Protein AF-A0A6C0KHD7-F1 (afdb_monomer)

Nearest PDB structures (foldseek):
  5z7b-assembly1_A  TM=2.050E-01  e=7.729E-01  Corynebacterium glutamicum
  4cdg-assembly1_A  TM=2.563E-01  e=1.642E+00  Homo sapiens
  5x11-assembly3_D  TM=2.208E-01  e=1.160E+00  Bacillus spizizenii str. W23
  5x11-assembly2_E  TM=2.138E-01  e=3.292E+00  Bacillus spizizenii str. W23
  5x11-assembly4_H  TM=2.001E-01  e=5.545E+00  Bacillus spizizenii str. W23

Radius of gyration: 37.08 Å; Cα contacts (8 Å, |Δi|>4): 241; chains: 1; bounding box: 91×73×93 Å

Foldseek 3Di:
DDDDPPVVVVCCLEPNQVVNVVVVPPDPVSVVVLVPDQLVVVLVVLCVVQVQLVVQVVVDPDDDDSVCSSLSSNQSRYAAFPPPRDRDDWHQPVLVSGTHDPVVVVVFKDWCVVPCVQDPCVLCVPARWDWDWDADPVPGIDIITIGGPVVVVVVCVVRPRDDDDPPPVDPDDPDPDPPDDDPVLVVVLVVLLVLLVVLCVVVVHDVVLLVVFPPPSVVLSPDSDPPDRNVVSVVCNVVSVVRSVVVVVVVVVVVVVVVVVVVVVVVVVVVVVVVVVVVVVVVVVVVVVVVVPVPDDPDDPDQCAPPVPSPHGCADPVRPDGCCCPVVVDD

Organism: NCBI:txid1070528

pLDDT: mean 79.77, std 16.45, range [35.94, 98.31]

Sequence (331 aa):
MVYLSEDVIKYIIDFCDIPTLYSFCVNKNLTEYINGKDWKNIWLYVSNHKKTALTEFDKKTTPTNDSDYKDVVRLAGFNGCMFCKNKNIRKVWWQFKVRSCAECLYDRTIGEWEFENKLPKQVYENLPYTTKQMYNRHFGTYIIKFYWKTKINELLRLHPPTPPPPPPAQSAEPKRIKKIPTPQEIEIQKNRKDEINQICLLHNIVLNDAGTYSETYNKNIKIHSKLQKKNFIECKIPQIQKEITEKKEEIRIREIQLEEQRLENIRKKEKLMELQQIQLEYSLMCKEDKHKSSFNRISNVKNMKCDICNTNRLFCVKGLFDHRRDAHKIL

Structure (mmCIF, N/CA/C/O backbone):
data_AF-A0A6C0KHD7-F1
#
_entry.id   AF-A0A6C0KHD7-F1
#
loop_
_atom_site.group_PDB
_atom_site.id
_atom_site.type_symbol
_atom_site.label_atom_id
_atom_site.label_alt_id
_atom_site.label_comp_id
_atom_site.label_asym_id
_atom_site.label_entity_id
_atom_site.label_seq_id
_atom_site.pdbx_PDB_ins_code
_atom_site.Cartn_x
_atom_site.Cartn_y
_atom_site.Cartn_z
_atom_site.occupancy
_atom_site.B_iso_or_equiv
_atom_site.auth_seq_id
_atom_site.auth_comp_id
_atom_site.auth_asym_id
_atom_site.auth_atom_id
_atom_site.pdbx_PDB_model_num
ATOM 1 N N . MET A 1 1 ? -25.427 29.697 17.549 1.00 39.59 1 MET A N 1
ATOM 2 C CA . MET A 1 1 ? -24.273 29.354 16.688 1.00 39.59 1 MET A CA 1
ATOM 3 C C . MET A 1 1 ? -23.075 29.107 17.586 1.00 39.59 1 MET A C 1
ATOM 5 O O . MET A 1 1 ? -22.750 29.984 18.372 1.00 39.59 1 MET A O 1
ATOM 9 N N . VAL A 1 2 ? -22.466 27.923 17.534 1.00 35.94 2 VAL A N 1
ATOM 10 C CA . VAL A 1 2 ? -21.274 27.616 18.339 1.00 35.94 2 VAL A CA 1
ATOM 11 C C . VAL A 1 2 ? -20.053 28.135 17.581 1.00 35.94 2 VAL A C 1
ATOM 13 O O . VAL A 1 2 ? -19.689 27.598 16.534 1.00 35.94 2 VAL A O 1
ATOM 16 N N . TYR A 1 3 ? -19.452 29.216 18.069 1.00 44.06 3 TYR A N 1
ATOM 17 C CA . TYR A 1 3 ? -18.164 29.687 17.572 1.00 44.06 3 TYR A CA 1
ATOM 18 C C . TYR A 1 3 ? -17.080 28.813 18.203 1.00 44.06 3 TYR A C 1
ATOM 20 O O . TYR A 1 3 ? -16.896 28.821 19.416 1.00 44.06 3 TYR A O 1
ATOM 28 N N . LEU A 1 4 ? -16.386 28.021 17.385 1.00 49.88 4 LEU A N 1
ATOM 29 C CA . LEU A 1 4 ? -15.107 27.453 17.796 1.00 49.88 4 LEU A CA 1
ATOM 30 C C . LEU A 1 4 ? -14.136 28.623 17.964 1.00 49.88 4 LEU A C 1
ATOM 32 O O . LEU A 1 4 ? -14.060 29.466 17.067 1.00 49.88 4 LEU A O 1
ATOM 36 N N . SER A 1 5 ? -13.440 28.691 19.100 1.00 61.19 5 SER A N 1
ATOM 37 C CA . SER A 1 5 ? -12.411 29.709 19.314 1.00 61.19 5 SER A CA 1
ATOM 38 C C . SER A 1 5 ? -11.329 29.593 18.235 1.00 61.19 5 SER A C 1
ATOM 40 O O . SER A 1 5 ? -11.095 28.511 17.685 1.00 61.19 5 SER A O 1
ATOM 42 N N . GLU A 1 6 ? -10.666 30.707 17.916 1.00 55.69 6 GLU A N 1
ATOM 43 C CA . GLU A 1 6 ? -9.561 30.742 16.944 1.00 55.69 6 GLU A CA 1
ATOM 44 C C . GLU A 1 6 ? -8.484 29.690 17.256 1.00 55.69 6 GLU A C 1
ATOM 46 O O . GLU A 1 6 ? -7.918 29.080 16.346 1.00 55.69 6 GLU A O 1
ATOM 51 N N . ASP A 1 7 ? -8.294 29.380 18.540 1.00 52.78 7 ASP A N 1
ATOM 52 C CA . ASP A 1 7 ? -7.388 28.340 19.024 1.00 52.78 7 ASP A CA 1
ATOM 53 C C . ASP A 1 7 ? -7.755 26.940 18.525 1.00 52.78 7 ASP A C 1
ATOM 55 O O . ASP A 1 7 ? -6.871 26.161 18.174 1.00 52.78 7 ASP A O 1
ATOM 59 N N . VAL A 1 8 ? -9.047 26.615 18.425 1.00 57.22 8 VAL A N 1
ATOM 60 C CA . VAL A 1 8 ? -9.498 25.310 17.923 1.00 57.22 8 VAL A CA 1
ATOM 61 C C . VAL A 1 8 ? -9.281 25.206 16.417 1.00 57.22 8 VAL A C 1
ATOM 63 O O . VAL A 1 8 ? -8.877 24.152 15.934 1.00 57.22 8 VAL A O 1
ATOM 66 N N . ILE A 1 9 ? -9.487 26.290 15.665 1.00 56.66 9 ILE A N 1
ATOM 67 C CA . ILE A 1 9 ? -9.215 26.324 14.219 1.00 56.66 9 ILE A CA 1
ATOM 68 C C . ILE A 1 9 ? -7.713 26.165 13.964 1.00 56.66 9 ILE A C 1
ATOM 70 O O . ILE A 1 9 ? -7.316 25.371 13.111 1.00 56.66 9 ILE A O 1
ATOM 74 N N . LYS A 1 10 ? -6.878 26.847 14.751 1.00 55.38 10 LYS A N 1
ATOM 75 C CA . LYS A 1 10 ? -5.420 26.698 14.720 1.00 55.38 10 LYS A CA 1
ATOM 76 C C . LYS A 1 10 ? -4.992 25.265 15.051 1.00 55.38 10 LYS A C 1
ATOM 78 O O . LYS A 1 10 ? -4.214 24.672 14.308 1.00 55.38 10 LYS A O 1
ATOM 83 N N . TYR A 1 11 ? -5.569 24.663 16.092 1.00 56.78 11 TYR A N 1
ATOM 84 C CA . TYR A 1 11 ? -5.283 23.279 16.486 1.00 56.78 11 TYR A CA 1
ATOM 85 C C . TYR A 1 11 ? -5.724 22.265 15.421 1.00 56.78 11 TYR A C 1
ATOM 87 O O . TYR A 1 11 ? -4.994 21.327 15.103 1.00 56.78 11 TYR A O 1
ATOM 95 N N . ILE A 1 12 ? -6.889 22.486 14.809 1.00 56.66 12 ILE A N 1
ATOM 96 C CA . ILE A 1 12 ? -7.393 21.706 13.678 1.00 56.66 12 ILE A CA 1
ATOM 97 C C . ILE A 1 12 ? -6.415 21.786 12.505 1.00 56.66 12 ILE A C 1
ATOM 99 O O . ILE A 1 12 ? -5.990 20.746 12.016 1.00 56.66 12 ILE A O 1
ATOM 103 N N . ILE A 1 13 ? -6.014 22.991 12.092 1.00 54.88 13 ILE A N 1
ATOM 104 C CA . ILE A 1 13 ? -5.127 23.228 10.943 1.00 54.88 13 ILE A CA 1
ATOM 105 C C . ILE A 1 13 ? -3.720 22.649 11.160 1.00 54.88 13 ILE A C 1
ATOM 107 O O . ILE A 1 13 ? -3.079 22.187 10.209 1.00 54.88 13 ILE A O 1
ATOM 111 N N . ASP A 1 14 ? -3.224 22.665 12.395 1.00 46.97 14 ASP A N 1
ATOM 112 C CA . ASP A 1 14 ? -1.855 22.251 12.691 1.00 46.97 14 ASP A CA 1
ATOM 113 C C . ASP A 1 14 ? -1.718 20.774 13.091 1.00 46.97 14 ASP A C 1
ATOM 115 O O . ASP A 1 14 ? -0.659 20.190 12.834 1.00 46.97 14 ASP A O 1
ATOM 119 N N . PHE A 1 15 ? -2.766 20.141 13.636 1.00 47.28 15 PHE A N 1
ATOM 120 C CA . PHE A 1 15 ? -2.667 18.794 14.220 1.00 47.28 15 PHE A CA 1
ATOM 121 C C . PHE A 1 15 ? -3.654 17.754 13.680 1.00 47.28 15 PHE A C 1
ATOM 123 O O . PHE A 1 15 ? -3.328 16.567 13.711 1.00 47.28 15 PHE A O 1
ATOM 130 N N . CYS A 1 16 ? -4.818 18.146 13.155 1.00 51.75 16 CYS A N 1
ATOM 131 C CA . CYS A 1 16 ? -5.804 17.197 12.632 1.00 51.75 16 CYS A CA 1
ATOM 132 C C . CYS A 1 16 ? -5.890 17.295 11.112 1.00 51.75 16 CYS A C 1
ATOM 134 O O . CYS A 1 16 ? -6.371 18.284 10.568 1.00 51.75 16 CYS A O 1
ATOM 136 N N . ASP A 1 17 ? -5.477 16.252 10.391 1.00 53.16 17 ASP A N 1
ATOM 137 C CA . ASP A 1 17 ? -5.779 16.226 8.964 1.00 53.16 17 ASP A CA 1
ATOM 138 C C . ASP A 1 17 ? -7.303 16.152 8.741 1.00 53.16 17 ASP A C 1
ATOM 140 O O . ASP A 1 17 ? -8.060 15.607 9.546 1.00 53.16 17 ASP A O 1
ATOM 144 N N . ILE A 1 18 ? -7.777 16.760 7.652 1.00 51.97 18 ILE A N 1
ATOM 145 C CA . ILE A 1 18 ? -9.208 16.796 7.334 1.00 51.97 18 ILE A CA 1
ATOM 146 C C . ILE A 1 18 ? -9.828 15.385 7.316 1.00 51.97 18 ILE A C 1
ATOM 148 O O . ILE A 1 18 ? -10.897 15.231 7.890 1.00 51.97 18 ILE A O 1
ATOM 152 N N . PRO A 1 19 ? -9.194 14.328 6.767 1.00 52.25 19 PRO A N 1
ATOM 153 C CA . PRO A 1 19 ? -9.712 12.966 6.901 1.00 52.25 19 PRO A CA 1
ATOM 154 C C . PRO A 1 19 ? -9.954 12.521 8.351 1.00 52.25 19 PRO A C 1
ATOM 156 O O . PRO A 1 19 ? -10.976 11.899 8.606 1.00 52.25 19 PRO A O 1
ATOM 159 N N . THR A 1 20 ? -9.079 12.880 9.293 1.00 54.44 20 THR A N 1
ATOM 160 C CA . THR A 1 20 ? -9.239 12.601 10.730 1.00 54.44 20 THR A CA 1
ATOM 161 C C . THR A 1 20 ? -10.420 13.379 11.313 1.00 54.44 20 THR A C 1
ATOM 163 O O . THR A 1 20 ? -11.269 12.809 11.995 1.00 54.44 20 THR A O 1
ATOM 166 N N . LEU A 1 21 ? -10.560 14.661 10.963 1.00 54.78 21 LEU A N 1
ATOM 167 C CA . LEU A 1 21 ? -11.753 15.449 11.299 1.00 54.78 21 LEU A CA 1
ATOM 168 C C . LEU A 1 21 ? -13.039 14.831 10.743 1.00 54.78 21 LEU A C 1
ATOM 170 O O . LEU A 1 21 ? -14.035 14.768 11.456 1.00 54.78 21 LEU A O 1
ATOM 174 N N . TYR A 1 22 ? -13.014 14.327 9.508 1.00 49.84 22 TYR A N 1
ATOM 175 C CA . TYR A 1 22 ? -14.148 13.648 8.879 1.00 49.84 22 TYR A CA 1
ATOM 176 C C . TYR A 1 22 ? -14.400 12.247 9.456 1.00 49.84 22 TYR A C 1
ATOM 178 O O . TYR A 1 22 ? -15.554 11.844 9.540 1.00 49.84 22 TYR A O 1
ATOM 186 N N . SER A 1 23 ? -13.385 11.516 9.927 1.00 51.66 23 SER A N 1
ATOM 187 C CA . SER A 1 23 ? -13.610 10.262 10.663 1.00 51.66 23 SER A CA 1
ATOM 188 C C . SER A 1 23 ? -14.244 10.498 12.033 1.00 51.66 23 SER A C 1
ATOM 190 O O . SER A 1 23 ? -14.977 9.644 12.520 1.00 51.66 23 SER A O 1
ATOM 192 N N . PHE A 1 24 ? -14.032 11.679 12.625 1.00 43.84 24 PHE A N 1
ATOM 193 C CA . PHE A 1 24 ? -14.774 12.139 13.801 1.00 43.84 24 PHE A CA 1
ATOM 194 C C . PHE A 1 24 ? -16.155 12.737 13.445 1.00 43.84 24 PHE A C 1
ATOM 196 O O . PHE A 1 24 ? -16.977 12.957 14.336 1.00 43.84 24 PHE A O 1
ATOM 203 N N . CYS A 1 25 ? -16.463 12.958 12.157 1.00 44.28 25 CYS A N 1
ATOM 204 C CA . CYS A 1 25 ? -17.750 13.476 11.669 1.00 44.28 25 CYS A CA 1
ATOM 205 C C . CYS A 1 25 ? -18.844 12.394 11.613 1.00 44.28 25 CYS A C 1
ATOM 207 O O . CYS A 1 25 ? -19.496 12.197 10.592 1.00 44.28 25 CYS A O 1
ATOM 209 N N . VAL A 1 26 ? -19.122 11.753 12.748 1.00 46.34 26 VAL A N 1
ATOM 210 C CA . VAL A 1 26 ? -20.420 11.084 12.977 1.00 46.34 26 VAL A CA 1
ATOM 211 C C . VAL A 1 26 ? -21.514 12.131 13.284 1.00 46.34 26 VAL A C 1
ATOM 213 O O . VAL A 1 26 ? -22.707 11.842 13.265 1.00 46.34 26 VAL A O 1
ATOM 216 N N . ASN A 1 27 ? -21.126 13.390 13.524 1.00 50.50 27 ASN A N 1
ATOM 217 C CA . ASN A 1 27 ? -22.023 14.484 13.884 1.00 50.50 27 ASN A CA 1
ATOM 218 C C . ASN A 1 27 ? -22.393 15.362 12.667 1.00 50.50 27 ASN A C 1
ATOM 220 O O . ASN A 1 27 ? -21.543 16.073 12.121 1.00 50.50 27 ASN A O 1
ATOM 224 N N . LYS A 1 28 ? -23.678 15.357 12.277 1.00 61.94 28 LYS A N 1
ATOM 225 C CA . LYS A 1 28 ? -24.244 16.208 11.208 1.00 61.94 28 LYS A CA 1
ATOM 226 C C . LYS A 1 28 ? -23.914 17.695 11.391 1.00 61.94 28 LYS A C 1
ATOM 228 O O . LYS A 1 28 ? -23.547 18.353 10.420 1.00 61.94 28 LYS A O 1
ATOM 233 N N . ASN A 1 29 ? -23.926 18.188 12.630 1.00 55.62 29 ASN A N 1
ATOM 234 C CA . ASN A 1 29 ? -23.687 19.601 12.939 1.00 55.62 29 ASN A CA 1
ATOM 235 C C . ASN A 1 29 ? -22.255 20.035 12.596 1.00 55.62 29 ASN A C 1
ATOM 237 O O . ASN A 1 29 ? -22.040 21.156 12.147 1.00 55.62 29 ASN A O 1
ATOM 241 N N . LEU A 1 30 ? -21.266 19.149 12.770 1.00 51.09 30 LEU A N 1
ATOM 242 C CA . LEU A 1 30 ? -19.874 19.442 12.417 1.00 51.09 30 LEU A CA 1
ATOM 243 C C . LEU A 1 30 ? -19.683 19.482 10.893 1.00 51.09 30 LEU A C 1
ATOM 245 O O . LEU A 1 30 ? -18.928 20.305 10.384 1.00 51.09 30 LEU A O 1
ATOM 249 N N . THR A 1 31 ? -20.408 18.638 10.158 1.00 56.38 31 THR A N 1
ATOM 250 C CA . THR A 1 31 ? -20.366 18.610 8.688 1.00 56.38 31 THR A CA 1
ATOM 251 C C . THR A 1 31 ? -21.012 19.856 8.084 1.00 56.38 31 THR A C 1
ATOM 253 O O . THR A 1 31 ? -20.421 20.488 7.209 1.00 56.38 31 THR A O 1
ATOM 256 N N . GLU A 1 32 ? -22.191 20.246 8.575 1.00 65.19 32 GLU A N 1
ATOM 257 C CA . GLU A 1 32 ? -22.858 21.497 8.188 1.00 65.19 32 GLU A CA 1
ATOM 258 C C . GLU A 1 32 ? -22.000 22.714 8.538 1.00 65.19 32 GLU A C 1
ATOM 260 O O . GLU A 1 32 ? -21.819 23.601 7.706 1.00 65.19 32 GLU A O 1
ATOM 265 N N . TYR A 1 33 ? -21.375 22.709 9.718 1.00 63.28 33 TYR A N 1
ATOM 266 C CA . TYR A 1 33 ? -20.443 23.752 10.127 1.00 63.28 33 TYR A CA 1
ATOM 267 C C . TYR A 1 33 ? -19.245 23.872 9.179 1.00 63.28 33 TYR A C 1
ATOM 269 O O . TYR A 1 33 ? -18.946 24.969 8.722 1.00 63.28 33 TYR A O 1
ATOM 277 N N . ILE A 1 34 ? -18.574 22.760 8.854 1.00 63.25 34 ILE A N 1
ATOM 278 C CA . ILE A 1 34 ? -17.424 22.726 7.935 1.00 63.25 34 ILE A CA 1
ATOM 279 C C . ILE A 1 34 ? -17.836 23.175 6.524 1.00 63.25 34 ILE A C 1
ATOM 281 O O . ILE A 1 34 ? -17.091 23.895 5.861 1.00 63.25 34 ILE A O 1
ATOM 285 N N . ASN A 1 35 ? -19.013 22.770 6.046 1.00 68.31 35 ASN A N 1
ATOM 286 C CA . ASN A 1 35 ? -19.495 23.143 4.716 1.00 68.31 35 ASN A CA 1
ATOM 287 C C . ASN A 1 35 ? -19.981 24.599 4.633 1.00 68.31 35 ASN A C 1
ATOM 289 O O . ASN A 1 35 ? -19.873 25.190 3.566 1.00 68.31 35 ASN A O 1
ATOM 293 N N . GLY A 1 36 ? -20.442 25.188 5.739 1.00 71.44 36 GLY A N 1
ATOM 294 C CA . GLY A 1 36 ? -20.837 26.598 5.825 1.00 71.44 36 GLY A CA 1
ATOM 295 C C . GLY A 1 36 ? -19.679 27.580 6.035 1.00 71.44 36 GLY A C 1
ATOM 296 O O . GLY A 1 36 ? -19.921 28.768 6.239 1.00 71.44 36 GLY A O 1
ATOM 297 N N . LYS A 1 37 ? -18.422 27.113 6.038 1.00 73.31 37 LYS A N 1
ATOM 298 C CA . LYS A 1 37 ? -17.255 27.988 6.195 1.00 73.31 37 LYS A CA 1
ATOM 299 C C . LYS A 1 37 ? -16.867 28.695 4.906 1.00 73.31 37 LYS A C 1
ATOM 301 O O . LYS A 1 37 ? -16.842 28.107 3.829 1.00 73.31 37 LYS A O 1
ATOM 306 N N . ASP A 1 38 ? -16.425 29.935 5.078 1.00 80.88 38 ASP A N 1
ATOM 307 C CA . ASP A 1 38 ? -15.727 30.696 4.053 1.00 80.88 38 ASP A CA 1
ATOM 308 C C . ASP A 1 38 ? -14.275 30.202 3.921 1.00 80.88 38 ASP A C 1
ATOM 310 O O . ASP A 1 38 ? -13.343 30.672 4.583 1.00 80.88 38 ASP A O 1
ATOM 314 N N . TRP A 1 39 ? -14.091 29.191 3.072 1.00 79.38 39 TRP A N 1
ATOM 315 C CA . TRP A 1 39 ? -12.790 28.575 2.804 1.00 79.38 39 TRP A CA 1
ATOM 316 C C . TRP A 1 39 ? -11.774 29.538 2.192 1.00 79.38 39 TRP A C 1
ATOM 318 O O . TRP A 1 39 ? -10.573 29.326 2.358 1.00 79.38 39 TRP A O 1
ATOM 328 N N . LYS A 1 40 ? -12.235 30.595 1.518 1.00 81.50 40 LYS A N 1
ATOM 329 C CA . LYS A 1 40 ? -11.372 31.623 0.936 1.00 81.50 40 LYS A CA 1
ATOM 330 C C . LYS A 1 40 ? -10.732 32.463 2.035 1.00 81.50 40 LYS A C 1
ATOM 332 O O . LYS A 1 40 ? -9.516 32.642 2.030 1.00 81.50 40 LYS A O 1
ATOM 337 N N . ASN A 1 41 ? -11.514 32.883 3.027 1.00 77.69 41 ASN A N 1
ATOM 338 C CA . ASN A 1 41 ? -10.989 33.581 4.201 1.00 77.69 41 ASN A CA 1
ATOM 339 C C . ASN A 1 41 ? -10.053 32.697 5.040 1.00 77.69 41 ASN A C 1
ATOM 341 O O . ASN A 1 41 ? -8.988 33.149 5.464 1.00 77.69 41 ASN A O 1
ATOM 345 N N . ILE A 1 42 ? -10.383 31.412 5.211 1.00 73.69 42 ILE A N 1
ATOM 346 C CA . ILE A 1 42 ? -9.483 30.454 5.879 1.00 73.69 42 ILE A CA 1
ATOM 347 C C . ILE A 1 42 ? -8.168 30.311 5.104 1.00 73.69 42 ILE A C 1
ATOM 349 O O . ILE A 1 42 ? -7.098 30.278 5.709 1.00 73.69 42 ILE A O 1
ATOM 353 N N . TRP A 1 43 ? -8.222 30.241 3.772 1.00 81.25 43 TRP A N 1
ATOM 354 C CA . TRP A 1 43 ? -7.020 30.189 2.949 1.00 81.25 43 TRP A CA 1
ATOM 355 C C . TRP A 1 43 ? -6.155 31.435 3.117 1.00 81.25 43 TRP A C 1
ATOM 357 O O . TRP A 1 43 ? -4.966 31.275 3.369 1.00 81.25 43 TRP A O 1
ATOM 367 N N . LEU A 1 44 ? -6.737 32.638 3.046 1.00 78.56 44 LEU A N 1
ATOM 368 C CA . LEU A 1 44 ? -6.011 33.899 3.244 1.00 78.56 44 LEU A CA 1
ATOM 369 C C . LEU A 1 44 ? -5.265 33.918 4.585 1.00 78.56 44 LEU A C 1
ATOM 371 O O . LEU A 1 44 ? -4.103 34.320 4.654 1.00 78.56 44 LEU A O 1
ATOM 375 N N . TYR A 1 45 ? -5.902 33.410 5.640 1.00 73.44 45 TYR A N 1
ATOM 376 C CA . TYR A 1 45 ? -5.259 33.244 6.939 1.00 73.44 45 TYR A CA 1
ATOM 377 C C . TYR A 1 45 ? -4.091 32.243 6.878 1.00 73.44 45 TYR A C 1
ATOM 379 O O . TYR A 1 45 ? -2.964 32.560 7.262 1.00 73.44 45 TYR A O 1
ATOM 387 N N . VAL A 1 46 ? -4.321 31.038 6.345 1.00 72.38 46 VAL A N 1
ATOM 388 C CA . VAL A 1 46 ? -3.303 29.977 6.250 1.00 72.38 46 VAL A CA 1
ATOM 389 C C . VAL A 1 46 ? -2.106 30.399 5.396 1.00 72.38 46 VAL A C 1
ATOM 391 O O . VAL A 1 46 ? -0.962 30.137 5.780 1.00 72.38 46 VAL A O 1
ATOM 394 N N . SER A 1 47 ? -2.341 31.059 4.260 1.00 77.19 47 SER A N 1
ATOM 395 C CA . SER A 1 47 ? -1.290 31.520 3.352 1.00 77.19 47 SER A CA 1
ATOM 396 C C . SER A 1 47 ? -0.364 32.521 4.034 1.00 77.19 47 SER A C 1
ATOM 398 O O . SER A 1 47 ? 0.852 32.409 3.894 1.00 77.19 47 SER A O 1
ATOM 400 N N . ASN A 1 48 ? -0.906 33.422 4.858 1.00 73.81 48 ASN A N 1
ATOM 401 C CA . ASN A 1 48 ? -0.106 34.411 5.585 1.00 73.81 48 ASN A CA 1
ATOM 402 C C . ASN A 1 48 ? 0.858 33.768 6.595 1.00 73.81 48 ASN A C 1
ATOM 404 O O . ASN A 1 48 ? 1.942 34.294 6.842 1.00 73.81 48 ASN A O 1
ATOM 408 N N . HIS A 1 49 ? 0.502 32.603 7.143 1.00 70.44 49 HIS A N 1
ATOM 409 C CA . HIS A 1 49 ? 1.314 31.899 8.136 1.00 70.44 49 HIS A CA 1
ATOM 410 C C . HIS A 1 49 ? 2.216 30.800 7.551 1.00 70.44 49 HIS A C 1
ATOM 412 O O . HIS A 1 49 ? 3.183 30.393 8.198 1.00 70.44 49 HIS A O 1
ATOM 418 N N . LYS A 1 50 ? 1.947 30.306 6.333 1.00 75.19 50 LYS A N 1
ATOM 419 C CA . LYS A 1 50 ? 2.685 29.188 5.718 1.00 75.19 50 LYS A CA 1
ATOM 420 C C . LYS A 1 50 ? 3.169 29.544 4.310 1.00 75.19 50 LYS A C 1
ATOM 422 O O . LYS A 1 50 ? 2.537 29.196 3.318 1.00 75.19 50 LYS A O 1
ATOM 427 N N . LYS A 1 51 ? 4.370 30.133 4.207 1.00 77.81 51 LYS A N 1
ATOM 428 C CA . LYS A 1 51 ? 5.019 30.470 2.916 1.00 77.81 51 LYS A CA 1
ATOM 429 C C . LYS A 1 51 ? 5.114 29.282 1.946 1.00 77.81 51 LYS A C 1
ATOM 431 O O . LYS A 1 51 ? 4.966 29.451 0.743 1.00 77.81 51 LYS A O 1
ATOM 436 N N . THR A 1 52 ? 5.315 28.067 2.459 1.00 70.75 52 THR A N 1
ATOM 437 C CA . THR A 1 52 ? 5.348 26.846 1.637 1.00 70.75 52 THR A CA 1
ATOM 438 C C . THR A 1 52 ? 3.989 26.501 1.027 1.00 70.75 52 THR A C 1
ATOM 440 O O . THR A 1 52 ? 3.941 25.960 -0.076 1.00 70.75 52 THR A O 1
ATOM 443 N N . ALA A 1 53 ? 2.887 26.846 1.699 1.00 73.25 53 ALA A N 1
ATOM 444 C CA . ALA A 1 53 ? 1.541 26.652 1.173 1.00 73.25 53 ALA A CA 1
ATOM 445 C C . ALA A 1 53 ? 1.296 27.544 -0.052 1.00 73.25 53 ALA A C 1
ATOM 447 O O . ALA A 1 53 ? 0.810 27.044 -1.063 1.00 73.25 53 ALA A O 1
ATOM 448 N N . LEU A 1 54 ? 1.710 28.817 0.011 1.00 79.62 54 LEU A N 1
ATOM 449 C CA . LEU A 1 54 ? 1.688 29.746 -1.128 1.00 79.62 54 LEU A CA 1
ATOM 450 C C . LEU A 1 54 ? 2.465 29.184 -2.317 1.00 79.62 54 LEU A C 1
ATOM 452 O O . LEU A 1 54 ? 1.895 28.996 -3.383 1.00 79.62 54 LEU A O 1
ATOM 456 N N . THR A 1 55 ? 3.721 28.777 -2.106 1.00 81.62 55 THR A N 1
ATOM 457 C CA . THR A 1 55 ? 4.543 28.250 -3.208 1.00 81.62 55 THR A CA 1
ATOM 458 C C . THR A 1 55 ? 3.973 26.990 -3.863 1.00 81.62 55 THR A C 1
ATOM 460 O O . THR A 1 55 ? 4.249 26.731 -5.029 1.00 81.62 55 THR A O 1
ATOM 463 N N . GLU A 1 56 ? 3.216 26.163 -3.133 1.00 79.44 56 GLU A N 1
ATOM 464 C CA . GLU A 1 56 ? 2.546 24.991 -3.712 1.00 79.44 56 GLU A CA 1
ATOM 465 C C . GLU A 1 56 ? 1.226 25.359 -4.400 1.00 79.44 56 GLU A C 1
ATOM 467 O O . GLU A 1 56 ? 0.868 24.720 -5.391 1.00 79.44 56 GLU A O 1
ATOM 472 N N . PHE A 1 57 ? 0.519 26.376 -3.900 1.00 81.44 57 PHE A N 1
ATOM 473 C CA . PHE A 1 57 ? -0.682 26.924 -4.526 1.00 81.44 57 PHE A CA 1
ATOM 474 C C . PHE A 1 57 ? -0.366 27.596 -5.862 1.00 81.44 57 PHE A C 1
ATOM 476 O O . PHE A 1 57 ? -1.048 27.320 -6.841 1.00 81.44 57 PHE A O 1
ATOM 483 N N . ASP A 1 58 ? 0.722 28.362 -5.945 1.00 82.25 58 ASP A N 1
ATOM 484 C CA . ASP A 1 58 ? 1.147 29.035 -7.181 1.00 82.25 58 ASP A CA 1
ATOM 485 C C . ASP A 1 58 ? 1.520 28.041 -8.297 1.00 82.25 58 ASP A C 1
ATOM 487 O O . ASP A 1 58 ? 1.465 28.357 -9.482 1.00 82.25 58 ASP A O 1
ATOM 491 N N . LYS A 1 59 ? 1.862 26.796 -7.935 1.00 80.94 59 LYS A N 1
ATOM 492 C CA . LYS A 1 59 ? 2.111 25.701 -8.890 1.00 80.94 59 LYS A CA 1
ATOM 493 C C . LYS A 1 59 ? 0.825 25.077 -9.439 1.00 80.94 59 LYS A C 1
ATOM 495 O O . LYS A 1 59 ? 0.902 24.200 -10.304 1.00 80.94 59 LYS A O 1
ATOM 500 N N . LYS A 1 60 ? -0.352 25.449 -8.925 1.00 79.12 60 LYS A N 1
ATOM 501 C CA . LYS A 1 60 ? -1.640 24.954 -9.417 1.00 79.12 60 LYS A CA 1
ATOM 502 C C . LYS A 1 60 ? -1.886 25.549 -10.804 1.00 79.12 60 LYS A C 1
ATOM 504 O O . LYS A 1 60 ? -2.009 26.753 -10.971 1.00 79.12 60 LYS A O 1
ATOM 509 N N . THR A 1 61 ? -1.998 24.687 -11.807 1.00 66.88 61 THR A N 1
ATOM 510 C CA . THR A 1 61 ? -2.250 25.094 -13.200 1.00 66.88 61 THR A CA 1
ATOM 511 C C . THR A 1 61 ? -3.735 25.270 -13.527 1.00 66.88 61 THR A C 1
ATOM 513 O O . THR A 1 61 ? -4.074 25.696 -14.626 1.00 66.88 61 THR A O 1
ATOM 516 N N . THR A 1 62 ? -4.632 24.915 -12.605 1.00 68.50 62 THR A N 1
ATOM 517 C CA . THR A 1 62 ? -6.087 24.971 -12.798 1.00 68.50 62 THR A CA 1
ATOM 518 C C . THR A 1 62 ? -6.688 26.218 -12.139 1.00 68.50 62 THR A C 1
ATOM 520 O O . THR A 1 62 ? -6.344 26.503 -10.986 1.00 68.50 62 THR A O 1
ATOM 523 N N . PRO A 1 63 ? -7.590 26.950 -12.827 1.00 66.00 63 PRO A N 1
ATOM 524 C CA . PRO A 1 63 ? -8.285 28.097 -12.244 1.00 66.00 63 PRO A CA 1
ATOM 525 C C . PRO A 1 63 ? -9.084 27.668 -11.008 1.00 66.00 63 PRO A C 1
ATOM 527 O O . PRO A 1 63 ? -9.522 26.524 -10.907 1.00 66.00 63 PRO A O 1
ATOM 530 N N . THR A 1 64 ? -9.207 28.567 -10.033 1.00 66.62 64 THR A N 1
ATOM 531 C CA . THR A 1 64 ? -9.755 28.254 -8.705 1.00 66.62 64 THR A CA 1
ATOM 532 C C . THR A 1 64 ? -11.169 28.808 -8.591 1.00 66.62 64 THR A C 1
ATOM 534 O O . THR A 1 64 ? -11.344 30.022 -8.566 1.00 66.62 64 THR A O 1
ATOM 537 N N . ASN A 1 65 ? -12.162 27.922 -8.506 1.00 70.88 65 ASN A N 1
ATOM 538 C CA . ASN A 1 65 ? -13.527 28.293 -8.118 1.00 70.88 65 ASN A CA 1
ATOM 539 C C . ASN A 1 65 ? -13.636 28.379 -6.585 1.00 70.88 65 ASN A C 1
ATOM 541 O O . ASN A 1 65 ? -12.796 27.831 -5.873 1.00 70.88 65 ASN A O 1
ATOM 545 N N . ASP A 1 66 ? -14.694 28.988 -6.045 1.00 61.97 66 ASP A N 1
ATOM 546 C CA . ASP A 1 66 ? -14.875 29.062 -4.583 1.00 61.97 66 ASP A CA 1
ATOM 547 C C . ASP A 1 66 ? -14.940 27.671 -3.916 1.00 61.97 66 ASP A C 1
ATOM 549 O O . ASP A 1 66 ? -14.422 27.471 -2.814 1.00 61.97 66 ASP A O 1
ATOM 553 N N . SER A 1 67 ? -15.458 26.663 -4.629 1.00 62.03 67 SER A N 1
ATOM 554 C CA . SER A 1 67 ? -15.439 25.254 -4.206 1.00 62.03 67 SER A CA 1
ATOM 555 C C . SER A 1 67 ? -14.029 24.665 -4.057 1.00 62.03 67 SER A C 1
ATOM 557 O O . SER A 1 67 ? -13.841 23.694 -3.322 1.00 62.03 67 SER A O 1
ATOM 559 N N . ASP A 1 68 ? 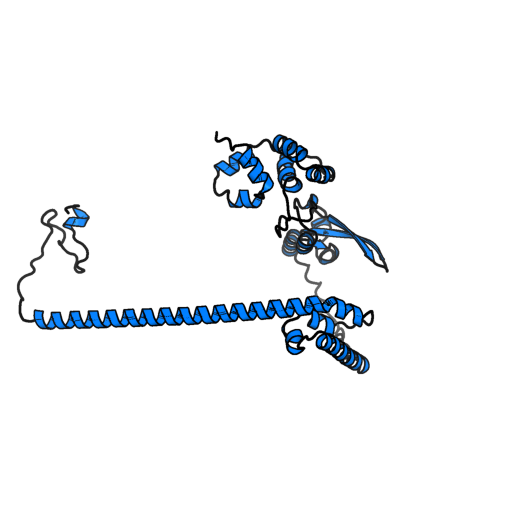-13.031 25.239 -4.731 1.00 75.25 68 ASP A N 1
ATOM 560 C CA . ASP A 1 68 ? -11.664 24.721 -4.759 1.00 75.25 68 ASP A CA 1
ATOM 561 C C . ASP A 1 68 ? -10.834 25.172 -3.558 1.00 75.25 68 ASP A C 1
ATOM 563 O O . ASP A 1 68 ? -9.871 24.488 -3.204 1.00 75.25 68 ASP A O 1
ATOM 567 N N . TYR A 1 69 ? -11.191 26.277 -2.890 1.00 74.69 69 TYR A N 1
ATOM 568 C CA . TYR A 1 69 ? -10.442 26.747 -1.718 1.00 74.69 69 TYR A CA 1
ATOM 569 C C . TYR A 1 69 ? -10.439 25.718 -0.586 1.00 74.69 69 TYR A C 1
ATOM 571 O O . TYR A 1 69 ? -9.449 25.588 0.132 1.00 74.69 69 TYR A O 1
ATOM 579 N N . LYS A 1 70 ? -11.497 24.907 -0.479 1.00 77.00 70 LYS A N 1
ATOM 580 C CA . LYS A 1 70 ? -11.552 23.775 0.452 1.00 77.00 70 LYS A CA 1
ATOM 581 C C . LYS A 1 70 ? -10.448 22.749 0.171 1.00 77.00 70 LYS A C 1
ATOM 583 O O . LYS A 1 70 ? -9.743 22.329 1.090 1.00 77.00 70 LYS A O 1
ATOM 588 N N . ASP A 1 71 ? -10.264 22.370 -1.095 1.00 77.56 71 ASP A N 1
ATOM 589 C CA . ASP A 1 71 ? -9.205 21.443 -1.517 1.00 77.56 71 ASP A CA 1
ATOM 590 C C . ASP A 1 71 ? -7.815 22.072 -1.344 1.00 77.56 71 ASP A C 1
ATOM 592 O O . ASP A 1 71 ? -6.875 21.399 -0.920 1.00 77.56 71 ASP A O 1
ATOM 596 N N . VAL A 1 72 ? -7.687 23.373 -1.604 1.00 80.38 72 VAL A N 1
ATOM 597 C CA . VAL A 1 72 ? -6.438 24.124 -1.426 1.00 80.38 72 VAL A CA 1
ATOM 598 C C . VAL A 1 72 ? -6.014 24.141 0.039 1.00 80.38 72 VAL A C 1
ATOM 600 O O . VAL A 1 72 ? -4.896 23.731 0.352 1.00 80.38 72 VAL A O 1
ATOM 603 N N . VAL A 1 73 ? -6.910 24.525 0.951 1.00 76.56 73 VAL A N 1
ATOM 604 C CA . VAL A 1 73 ? -6.642 24.507 2.395 1.00 76.56 73 VAL A CA 1
ATOM 605 C C . VAL A 1 73 ? -6.272 23.093 2.839 1.00 76.56 73 VAL A C 1
ATOM 607 O O . VAL A 1 73 ? -5.262 22.913 3.516 1.00 76.56 73 VAL A O 1
ATOM 610 N N . ARG A 1 74 ? -7.009 22.068 2.385 1.00 78.06 74 ARG A N 1
ATOM 611 C CA . ARG A 1 74 ? -6.728 20.654 2.695 1.00 78.06 74 ARG A CA 1
ATOM 612 C C . ARG A 1 74 ? -5.331 20.206 2.274 1.00 78.06 74 ARG A C 1
ATOM 614 O O . ARG A 1 74 ? -4.666 19.457 2.998 1.00 78.06 74 ARG A O 1
ATOM 621 N N . LEU A 1 75 ? -4.907 20.597 1.078 1.00 82.31 75 LEU A N 1
ATOM 622 C CA . LEU A 1 75 ? -3.705 20.066 0.448 1.00 82.31 75 LEU A CA 1
ATOM 623 C C . LEU A 1 75 ? -2.465 20.890 0.774 1.00 82.31 75 LEU A C 1
ATOM 625 O O . LEU A 1 75 ? -1.462 20.307 1.187 1.00 82.31 75 LEU A O 1
ATOM 629 N N . ALA A 1 76 ? -2.545 22.212 0.657 1.00 77.75 76 ALA A N 1
ATOM 630 C CA . ALA A 1 76 ? -1.426 23.120 0.876 1.00 77.75 76 ALA A CA 1
ATOM 631 C C . ALA A 1 76 ? -1.312 23.596 2.337 1.00 77.75 76 ALA A C 1
ATOM 633 O O . ALA A 1 76 ? -0.209 23.876 2.800 1.00 77.75 76 ALA A O 1
ATOM 634 N N . GLY A 1 77 ? -2.418 23.639 3.090 1.00 69.06 77 GLY A N 1
ATOM 635 C CA . GLY A 1 77 ? -2.444 24.188 4.453 1.00 69.06 77 GLY A CA 1
ATOM 636 C C . GLY A 1 77 ? -1.911 23.274 5.562 1.00 69.06 77 GLY A C 1
ATOM 637 O O . GLY A 1 77 ? -1.557 23.759 6.639 1.00 69.06 77 GLY A O 1
ATOM 638 N N . PHE A 1 78 ? -1.809 21.965 5.314 1.00 70.56 78 PHE A N 1
ATOM 639 C CA . PHE A 1 78 ? -1.469 20.968 6.339 1.00 70.56 78 PHE A CA 1
ATOM 640 C C . PHE A 1 78 ? -0.088 20.329 6.142 1.00 70.56 78 PHE A C 1
ATOM 642 O O . PHE A 1 78 ? 0.497 20.324 5.055 1.00 70.56 78 PHE A O 1
ATOM 649 N N . ASN A 1 79 ? 0.422 19.741 7.226 1.00 71.44 79 ASN A N 1
ATOM 650 C CA . ASN A 1 79 ? 1.734 19.106 7.287 1.00 71.44 79 ASN A CA 1
ATOM 651 C C . ASN A 1 79 ? 1.649 17.586 7.014 1.00 71.44 79 ASN A C 1
ATOM 653 O O . ASN A 1 79 ? 0.624 16.954 7.260 1.00 71.44 79 ASN A O 1
ATOM 657 N N . GLY A 1 80 ? 2.738 17.001 6.503 1.00 81.56 80 GLY A N 1
ATOM 658 C CA . GLY A 1 80 ? 2.948 15.549 6.391 1.00 81.56 80 GLY A CA 1
ATOM 659 C C . GLY A 1 80 ? 2.190 14.802 5.283 1.00 81.56 80 GLY A C 1
ATOM 660 O O . GLY A 1 80 ? 1.243 15.307 4.693 1.00 81.56 80 GLY A O 1
ATOM 661 N N . CYS A 1 81 ? 2.614 13.581 4.960 1.00 87.31 81 CYS A N 1
ATOM 662 C CA . CYS A 1 81 ? 1.978 12.743 3.933 1.00 87.31 81 CYS A CA 1
ATOM 663 C C . CYS A 1 81 ? 0.563 12.300 4.355 1.00 87.31 81 CYS A C 1
ATOM 665 O O . CYS A 1 81 ? 0.387 11.785 5.455 1.00 87.31 81 CYS A O 1
ATOM 667 N N . MET A 1 82 ? -0.439 12.401 3.470 1.00 87.19 82 MET A N 1
ATOM 668 C CA . MET A 1 82 ? -1.807 11.930 3.760 1.00 87.19 82 MET A CA 1
ATOM 669 C C . MET A 1 82 ? -1.880 10.418 4.010 1.00 87.19 82 MET A C 1
ATOM 671 O O . MET A 1 82 ? -2.808 9.957 4.674 1.00 87.19 82 MET A O 1
ATOM 675 N N . PHE A 1 83 ? -0.902 9.664 3.501 1.00 89.06 83 PHE A N 1
ATOM 676 C CA . PHE A 1 83 ? -0.854 8.207 3.577 1.00 89.06 83 PHE A CA 1
ATOM 677 C C . PHE A 1 83 ? -0.005 7.711 4.749 1.00 89.06 83 PHE A C 1
ATOM 679 O O . PHE A 1 83 ? -0.549 7.146 5.688 1.00 89.06 83 PHE A O 1
ATOM 686 N N . CYS A 1 84 ? 1.310 7.948 4.730 1.00 88.31 84 CYS A N 1
ATOM 687 C CA . CYS A 1 84 ? 2.217 7.444 5.768 1.00 88.31 84 CYS A CA 1
ATOM 688 C C . CYS A 1 84 ? 2.337 8.351 7.000 1.00 88.31 84 CYS A C 1
ATOM 690 O O . CYS A 1 84 ? 3.080 8.022 7.916 1.00 88.31 84 CYS A O 1
ATOM 692 N N . LYS A 1 85 ? 1.671 9.516 7.010 1.00 85.31 85 LYS A N 1
ATOM 693 C CA . LYS A 1 85 ? 1.693 10.510 8.102 1.00 85.31 85 LYS A CA 1
ATOM 694 C C . LYS A 1 85 ? 3.079 11.053 8.479 1.00 85.31 85 LYS A C 1
ATOM 696 O O . LYS A 1 85 ? 3.186 11.850 9.407 1.00 85.31 85 LYS A O 1
ATOM 701 N N . ASN A 1 86 ? 4.134 10.692 7.743 1.00 84.88 86 ASN A N 1
ATOM 702 C CA . ASN A 1 86 ? 5.470 11.229 7.969 1.00 84.88 86 ASN A CA 1
ATOM 703 C C . ASN A 1 86 ? 5.443 12.759 7.815 1.00 84.88 86 ASN A C 1
ATOM 705 O O . ASN A 1 86 ? 4.890 13.277 6.841 1.00 84.88 86 ASN A O 1
ATOM 709 N N . LYS A 1 87 ? 6.010 13.467 8.798 1.00 78.69 87 LYS A N 1
ATOM 710 C CA . LYS A 1 87 ? 5.952 14.931 8.934 1.00 78.69 87 LYS A CA 1
ATOM 711 C C . LYS A 1 87 ? 6.807 15.657 7.886 1.00 78.69 87 LYS A C 1
ATOM 713 O O . LYS A 1 87 ? 6.496 16.802 7.546 1.00 78.69 87 LYS A O 1
ATOM 718 N N . ASN A 1 88 ? 7.828 14.986 7.345 1.00 69.19 88 ASN A N 1
ATOM 719 C CA . ASN A 1 88 ? 8.771 15.549 6.379 1.00 69.19 88 ASN A CA 1
ATOM 720 C C . ASN A 1 88 ? 8.463 15.137 4.927 1.00 69.19 88 ASN A C 1
ATOM 722 O O . ASN A 1 88 ? 8.013 14.025 4.666 1.00 69.19 88 ASN A O 1
ATOM 726 N N . ILE A 1 89 ? 8.794 16.051 4.001 1.00 61.75 89 ILE A N 1
ATOM 727 C CA . ILE A 1 89 ? 8.651 15.995 2.530 1.00 61.75 89 ILE A CA 1
ATOM 728 C C . ILE A 1 89 ? 7.231 16.301 2.024 1.00 61.75 89 ILE A C 1
ATOM 730 O O . ILE A 1 89 ? 6.258 15.629 2.362 1.00 61.75 89 ILE A O 1
ATOM 734 N N . ARG A 1 90 ? 7.115 17.341 1.181 1.00 70.31 90 ARG A N 1
ATOM 735 C CA . ARG A 1 90 ? 5.838 17.845 0.656 1.00 70.31 90 ARG A CA 1
ATOM 736 C C . ARG A 1 90 ? 5.931 18.138 -0.831 1.00 70.31 90 ARG A C 1
ATOM 738 O O . ARG A 1 90 ? 6.671 19.019 -1.248 1.00 70.31 90 ARG A O 1
ATOM 745 N N . LYS A 1 91 ? 5.121 17.422 -1.597 1.00 86.69 91 LYS A N 1
ATOM 746 C CA . LYS A 1 91 ? 4.664 17.858 -2.909 1.00 86.69 91 LYS A CA 1
ATOM 747 C C . LYS A 1 91 ? 3.159 17.647 -2.946 1.00 86.69 91 LYS A C 1
ATOM 749 O O . LYS A 1 91 ? 2.676 16.585 -2.536 1.00 86.69 91 LYS A O 1
ATOM 754 N N . VAL A 1 92 ? 2.424 18.667 -3.366 1.00 89.69 92 VAL A N 1
ATOM 755 C CA . VAL A 1 92 ? 1.000 18.521 -3.647 1.00 89.69 92 VAL A CA 1
ATOM 756 C C . VAL A 1 92 ? 0.858 17.993 -5.069 1.00 89.69 92 VAL A C 1
ATOM 758 O O . VAL A 1 92 ? 1.339 18.583 -6.034 1.00 89.69 92 VAL A O 1
ATOM 761 N N . TRP A 1 93 ? 0.202 16.846 -5.201 1.00 91.00 93 TRP A N 1
ATOM 762 C CA . TRP A 1 93 ? -0.114 16.243 -6.489 1.00 91.00 93 TRP A CA 1
ATOM 763 C C . TRP A 1 93 ? -1.525 16.673 -6.865 1.00 91.00 93 TRP A C 1
ATOM 765 O O . TRP A 1 93 ? -2.496 15.944 -6.651 1.00 91.00 93 TRP A O 1
ATOM 775 N N . TRP A 1 94 ? -1.631 17.906 -7.366 1.00 89.50 94 TRP A N 1
ATOM 776 C CA . TRP A 1 94 ? -2.900 18.569 -7.676 1.00 89.50 94 TRP A CA 1
ATOM 777 C C . TRP A 1 94 ? -3.791 17.743 -8.603 1.00 89.50 94 TRP A C 1
ATOM 779 O O . TRP A 1 94 ? -5.000 17.696 -8.396 1.00 89.50 94 TRP A O 1
ATOM 789 N N . GLN A 1 95 ? -3.193 17.017 -9.550 1.00 90.25 95 GLN A N 1
ATOM 790 C CA . GLN A 1 95 ? -3.917 16.163 -10.494 1.00 90.25 95 GLN A CA 1
ATOM 791 C C . GLN A 1 95 ? -4.700 15.057 -9.776 1.00 90.25 95 GLN A C 1
ATOM 793 O O . GLN A 1 95 ? -5.813 14.726 -10.162 1.00 90.25 95 GLN A O 1
ATOM 798 N N . PHE A 1 96 ? -4.159 14.525 -8.680 1.00 92.75 96 PHE A N 1
ATOM 799 C CA . PHE A 1 96 ? -4.816 13.489 -7.882 1.00 92.75 96 PHE A CA 1
ATOM 800 C C . PHE A 1 96 ? -5.545 14.049 -6.657 1.00 92.75 96 PHE A C 1
ATOM 802 O O . PHE A 1 96 ? -6.182 13.292 -5.930 1.00 92.75 96 PHE A O 1
ATOM 809 N N . LYS A 1 97 ? -5.439 15.359 -6.399 1.00 90.31 97 LYS A N 1
ATOM 810 C CA . LYS A 1 97 ? -5.925 16.017 -5.178 1.00 90.31 97 LYS A CA 1
ATOM 811 C C . LYS A 1 97 ? -5.399 15.357 -3.892 1.00 90.31 97 LYS A C 1
ATOM 813 O O . LYS A 1 97 ? -6.154 15.191 -2.928 1.00 90.31 97 LYS A O 1
ATOM 818 N N . VAL A 1 98 ? -4.109 14.995 -3.866 1.00 90.00 98 VAL A N 1
ATOM 819 C CA . VAL A 1 98 ? -3.440 14.378 -2.701 1.00 90.00 98 VAL A CA 1
ATOM 820 C C . VAL A 1 98 ? -2.126 15.072 -2.347 1.00 90.00 98 VAL A C 1
ATOM 822 O O . VAL A 1 98 ? -1.432 15.612 -3.208 1.00 90.00 98 VAL A O 1
ATOM 825 N N . ARG A 1 99 ? -1.751 15.012 -1.067 1.00 88.94 99 ARG A N 1
ATOM 826 C CA . ARG A 1 99 ? -0.421 15.383 -0.569 1.00 88.94 99 ARG A CA 1
ATOM 827 C C . ARG A 1 99 ? 0.301 14.122 -0.117 1.00 88.94 99 ARG A C 1
ATOM 829 O O . ARG A 1 99 ? -0.156 13.444 0.805 1.00 88.94 99 ARG A O 1
ATOM 836 N N . SER A 1 100 ? 1.435 13.808 -0.730 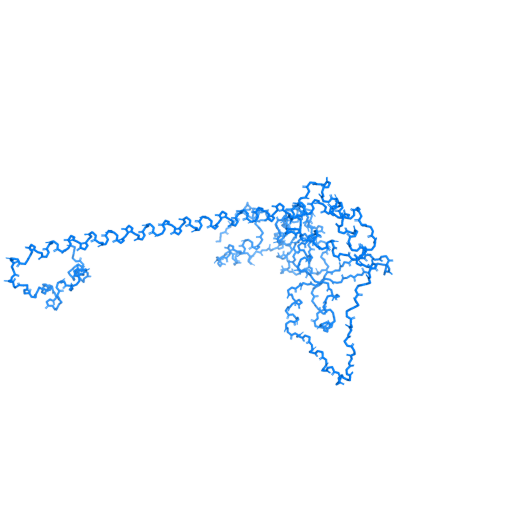1.00 91.12 100 SER A N 1
ATOM 837 C CA . SER A 1 100 ? 2.179 12.594 -0.387 1.00 91.12 100 SER A CA 1
ATOM 838 C C . SER A 1 100 ? 3.678 12.726 -0.603 1.00 91.12 100 SER A C 1
ATOM 840 O O . SER A 1 100 ? 4.134 13.518 -1.430 1.00 91.12 100 SER A O 1
ATOM 842 N N . CYS A 1 101 ? 4.443 11.896 0.112 1.00 91.31 101 CYS A N 1
ATOM 843 C CA . CYS A 1 101 ? 5.827 11.630 -0.260 1.00 91.31 101 CYS A CA 1
ATOM 844 C C . CYS A 1 101 ? 5.884 10.892 -1.611 1.00 91.31 101 CYS A C 1
ATOM 846 O O . CYS A 1 101 ? 4.874 10.372 -2.101 1.00 91.31 101 CYS A O 1
ATOM 848 N N . ALA A 1 102 ? 7.074 10.865 -2.214 1.00 90.88 102 ALA A N 1
ATOM 849 C CA . ALA A 1 102 ? 7.289 10.220 -3.505 1.00 90.88 102 ALA A CA 1
ATOM 850 C C . ALA A 1 102 ? 6.993 8.712 -3.448 1.00 90.88 102 ALA A C 1
ATOM 852 O O . ALA A 1 102 ? 6.284 8.211 -4.310 1.00 90.88 102 ALA A O 1
ATOM 853 N N . GLU A 1 103 ? 7.462 8.015 -2.410 1.00 92.19 103 GLU A N 1
ATOM 854 C CA . GLU A 1 103 ? 7.244 6.571 -2.216 1.00 92.19 103 GLU A CA 1
ATOM 855 C C . GLU A 1 103 ? 5.753 6.220 -2.183 1.00 92.19 103 GLU A C 1
ATOM 857 O O . GLU A 1 103 ? 5.269 5.474 -3.028 1.00 92.19 103 GLU A O 1
ATOM 862 N N . CYS A 1 104 ? 4.985 6.870 -1.299 1.00 94.12 104 CYS A N 1
ATOM 863 C CA . CYS A 1 104 ? 3.546 6.630 -1.197 1.00 94.12 104 CYS A CA 1
ATOM 864 C C . CYS A 1 104 ? 2.771 6.982 -2.473 1.00 94.12 104 CYS A C 1
ATOM 866 O O . CYS A 1 104 ? 1.677 6.442 -2.664 1.00 94.12 104 CYS A O 1
ATOM 868 N N . LEU A 1 105 ? 3.283 7.913 -3.291 1.00 94.44 105 LEU A N 1
ATOM 869 C CA . LEU A 1 105 ? 2.708 8.184 -4.603 1.00 94.44 105 LEU A CA 1
ATOM 870 C C . LEU A 1 105 ? 2.949 6.999 -5.539 1.00 94.44 105 LEU A C 1
ATOM 872 O O . LEU A 1 105 ? 1.982 6.519 -6.116 1.00 94.44 105 LEU A O 1
ATOM 876 N N . TYR A 1 106 ? 4.193 6.522 -5.669 1.00 93.94 106 TYR A N 1
ATOM 877 C CA . TYR A 1 106 ? 4.524 5.393 -6.549 1.00 93.94 106 TYR A CA 1
ATOM 878 C C . TYR A 1 106 ? 3.754 4.124 -6.189 1.00 93.94 106 TYR A C 1
ATOM 880 O O . TYR A 1 106 ? 3.286 3.435 -7.087 1.00 93.94 106 TYR A O 1
ATOM 888 N N . ASP A 1 107 ? 3.529 3.854 -4.902 1.00 96.25 107 ASP A N 1
ATOM 889 C CA . ASP A 1 107 ? 2.728 2.698 -4.471 1.00 96.25 107 ASP A CA 1
ATOM 890 C C . ASP A 1 107 ? 1.276 2.744 -4.981 1.00 96.25 107 ASP A C 1
ATOM 892 O O . ASP A 1 107 ? 0.604 1.715 -5.117 1.00 96.25 107 ASP A O 1
ATOM 896 N N . ARG A 1 108 ? 0.766 3.957 -5.228 1.00 97.75 108 ARG A N 1
ATOM 897 C CA . ARG A 1 108 ? -0.634 4.241 -5.579 1.00 97.75 108 ARG A CA 1
ATOM 898 C C . ARG A 1 108 ? -0.823 4.669 -7.022 1.00 97.75 108 ARG A C 1
ATOM 900 O O . ARG A 1 108 ? -1.968 4.809 -7.454 1.00 97.75 108 ARG A O 1
ATOM 907 N N . THR A 1 109 ? 0.253 4.866 -7.766 1.00 98.12 109 THR A N 1
ATOM 908 C CA . THR A 1 109 ? 0.199 5.138 -9.195 1.00 98.12 109 THR A CA 1
ATOM 909 C C . THR A 1 109 ? 0.657 3.925 -9.993 1.00 98.12 109 THR A C 1
ATOM 911 O O . THR A 1 109 ? 1.190 2.957 -9.457 1.00 98.12 109 THR A O 1
ATOM 914 N N . ILE A 1 110 ? 0.351 3.940 -11.281 1.00 97.94 110 ILE A N 1
ATOM 915 C CA . ILE A 1 110 ? 0.755 2.921 -12.245 1.00 97.94 110 ILE A CA 1
ATOM 916 C C . ILE A 1 110 ? 1.228 3.632 -13.513 1.00 97.94 110 ILE A C 1
ATOM 918 O O . ILE A 1 110 ? 0.630 4.639 -13.911 1.00 97.94 110 ILE A O 1
ATOM 922 N N . GLY A 1 111 ? 2.333 3.171 -14.101 1.00 97.56 111 GLY A N 1
ATOM 923 C CA . GLY A 1 111 ? 2.852 3.751 -15.339 1.00 97.56 111 GLY A CA 1
ATOM 924 C C . GLY A 1 111 ? 1.976 3.386 -16.538 1.00 97.56 111 GLY A C 1
ATOM 925 O O . GLY A 1 111 ? 1.478 2.267 -16.606 1.00 97.56 111 GLY A O 1
ATOM 926 N N . GLU A 1 112 ? 1.808 4.307 -17.492 1.00 97.44 112 GLU A N 1
ATOM 927 C CA . GLU A 1 112 ? 1.031 4.077 -18.730 1.00 97.44 112 GLU A CA 1
ATOM 928 C C . GLU A 1 112 ? 1.445 2.782 -19.452 1.00 97.44 112 GLU A C 1
ATOM 930 O O . GLU A 1 112 ? 0.602 1.950 -19.782 1.00 97.44 112 GLU A O 1
ATOM 935 N N . TRP A 1 113 ? 2.753 2.545 -19.556 1.00 95.75 113 TRP A N 1
ATOM 936 C CA . TRP A 1 113 ? 3.355 1.358 -20.176 1.00 95.75 113 TRP A CA 1
ATOM 937 C C . TRP A 1 113 ? 2.915 0.012 -19.564 1.00 95.75 113 TRP A C 1
ATOM 939 O O . TRP A 1 113 ? 3.024 -1.030 -20.208 1.00 95.75 113 TRP A O 1
ATOM 949 N N . GLU A 1 114 ? 2.413 -0.008 -18.324 1.00 96.94 114 GLU A N 1
ATOM 950 C CA . GLU A 1 114 ? 1.966 -1.243 -17.663 1.00 96.94 114 GLU A CA 1
ATOM 951 C C . GLU A 1 114 ? 0.582 -1.713 -18.146 1.00 96.94 114 GLU A C 1
ATOM 953 O O . GLU A 1 114 ? 0.215 -2.887 -17.976 1.00 96.94 114 GLU A O 1
ATOM 958 N N . PHE A 1 115 ? -0.210 -0.804 -18.727 1.00 96.56 115 PHE A N 1
ATOM 959 C CA . PHE A 1 115 ? -1.608 -1.060 -19.073 1.00 96.56 115 PHE A CA 1
ATOM 960 C C . PHE A 1 115 ? -2.046 -0.544 -20.451 1.00 96.56 115 PHE A C 1
ATOM 962 O O . PHE A 1 115 ? -3.122 -0.942 -20.892 1.00 96.56 115 PHE A O 1
ATOM 969 N N . GLU A 1 116 ? -1.250 0.266 -21.156 1.00 96.38 116 GLU A N 1
ATOM 970 C CA . GLU A 1 116 ? -1.600 0.830 -22.476 1.00 96.38 116 GLU A CA 1
ATOM 971 C C . GLU A 1 116 ? -1.956 -0.237 -23.526 1.00 96.38 116 GLU A C 1
ATOM 973 O O . GLU A 1 116 ? -2.827 -0.028 -24.360 1.00 96.38 116 GLU A O 1
ATOM 978 N N . ASN A 1 117 ? -1.366 -1.434 -23.435 1.00 95.19 117 ASN A N 1
ATOM 979 C CA . ASN A 1 117 ? -1.680 -2.559 -24.327 1.00 95.19 117 ASN A CA 1
ATOM 980 C C . ASN A 1 117 ? -2.995 -3.280 -23.978 1.00 95.19 117 ASN A C 1
ATOM 982 O O . ASN A 1 117 ? -3.417 -4.184 -24.695 1.00 95.19 117 ASN A O 1
ATOM 986 N N . LYS A 1 118 ? -3.606 -2.950 -22.836 1.00 95.19 118 LYS A N 1
ATOM 987 C CA . LYS A 1 118 ? -4.811 -3.607 -22.304 1.00 95.19 118 LYS A CA 1
ATOM 988 C C . LYS A 1 118 ? -6.041 -2.709 -22.359 1.00 95.19 118 LYS A C 1
ATOM 990 O O . LYS A 1 118 ? -7.152 -3.224 -22.342 1.00 95.19 118 LYS A O 1
ATOM 995 N N . LEU A 1 119 ? -5.852 -1.391 -22.390 1.00 95.94 119 LEU A N 1
ATOM 996 C CA . LEU A 1 119 ? -6.928 -0.408 -22.435 1.00 95.94 119 LEU A CA 1
ATOM 997 C C . LEU A 1 119 ? -6.757 0.488 -23.665 1.00 95.94 119 LEU A C 1
ATOM 999 O O . LEU A 1 119 ? -5.668 1.020 -23.860 1.00 95.94 119 LEU A O 1
ATOM 1003 N N . PRO A 1 120 ? -7.811 0.724 -24.467 1.00 95.31 120 PRO A N 1
ATOM 1004 C CA . PRO A 1 120 ? -7.759 1.731 -25.519 1.00 95.31 120 PRO A CA 1
ATOM 1005 C C . PRO A 1 120 ? -7.500 3.119 -24.925 1.00 95.31 120 PRO A C 1
ATOM 1007 O O . PRO A 1 120 ? -8.096 3.484 -23.908 1.00 95.31 120 PRO A O 1
ATOM 1010 N N . LYS A 1 121 ? -6.647 3.915 -25.580 1.00 96.69 121 LYS A N 1
ATOM 1011 C CA . LYS A 1 121 ? -6.228 5.240 -25.096 1.00 96.69 121 LYS A CA 1
ATOM 1012 C C . LYS A 1 121 ? -7.407 6.150 -24.740 1.00 96.69 121 LYS A C 1
ATOM 1014 O O . LYS A 1 121 ? -7.383 6.811 -23.706 1.00 96.69 121 LYS A O 1
ATOM 1019 N N . GLN A 1 122 ? -8.475 6.115 -25.537 1.00 97.12 122 GLN A N 1
ATOM 1020 C CA . GLN A 1 122 ? -9.675 6.936 -25.348 1.00 97.12 122 GLN A CA 1
ATOM 1021 C C . GLN A 1 122 ? -10.364 6.692 -23.995 1.00 97.12 122 GLN A C 1
ATOM 1023 O O . GLN A 1 122 ? -11.026 7.583 -23.471 1.00 97.12 122 GLN A O 1
ATOM 1028 N N . VAL A 1 123 ? -10.200 5.497 -23.415 1.00 97.00 123 VAL A N 1
ATOM 1029 C CA . VAL A 1 123 ? -10.842 5.108 -22.151 1.00 97.00 123 VAL A CA 1
ATOM 1030 C C . VAL A 1 123 ? -10.198 5.811 -20.954 1.00 97.00 123 VAL A C 1
ATOM 1032 O O . VAL A 1 123 ? -10.877 6.106 -19.972 1.00 97.00 123 VAL A O 1
ATOM 1035 N N . TYR A 1 124 ? -8.896 6.099 -21.018 1.00 97.25 124 TYR A N 1
ATOM 1036 C CA . TYR A 1 124 ? -8.143 6.640 -19.883 1.00 97.25 124 TYR A CA 1
ATOM 1037 C C . TYR A 1 124 ? -7.481 8.000 -20.154 1.00 97.25 124 TYR A C 1
ATOM 1039 O O . TYR A 1 124 ? -6.893 8.573 -19.239 1.00 97.25 124 TYR A O 1
ATOM 1047 N N . GLU A 1 125 ? -7.589 8.555 -21.365 1.00 96.62 125 GLU A N 1
ATOM 1048 C CA . GLU A 1 125 ? -6.955 9.829 -21.747 1.00 96.62 125 GLU A CA 1
ATOM 1049 C C . GLU A 1 125 ? -7.413 11.017 -20.888 1.00 96.62 125 GLU A C 1
ATOM 1051 O O . GLU A 1 125 ? -6.606 11.885 -20.562 1.00 96.62 125 GLU A O 1
ATOM 1056 N N . ASN A 1 126 ? -8.674 11.006 -20.446 1.00 95.94 126 ASN A N 1
ATOM 1057 C CA . ASN A 1 126 ? -9.248 12.045 -19.584 1.00 95.94 126 ASN A CA 1
ATOM 1058 C C . ASN A 1 126 ? -8.973 11.826 -18.088 1.00 95.94 126 ASN A C 1
ATOM 1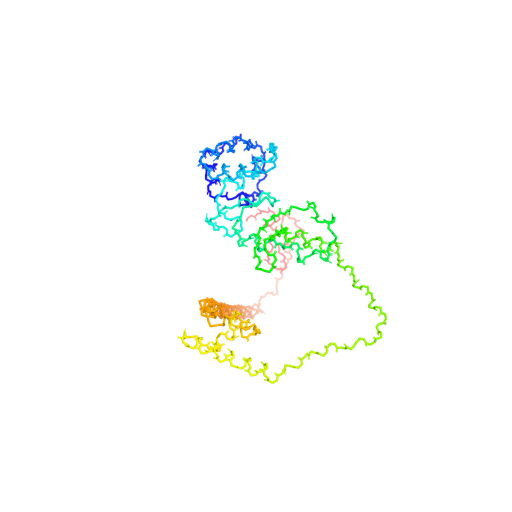060 O O . ASN A 1 126 ? -9.356 12.659 -17.263 1.00 95.94 126 ASN A O 1
ATOM 1064 N N . LEU A 1 127 ? -8.351 10.705 -17.702 1.00 96.56 127 LEU A N 1
ATOM 1065 C CA . LEU A 1 127 ? -8.018 10.480 -16.302 1.00 96.56 127 LEU A CA 1
ATOM 1066 C C . LEU A 1 127 ? -6.876 11.401 -15.867 1.00 96.56 127 LEU A C 1
ATOM 1068 O O . LEU A 1 127 ? -5.928 11.614 -16.625 1.00 96.56 127 LEU A O 1
ATOM 1072 N N . PRO A 1 128 ? -6.899 11.893 -14.616 1.00 95.94 128 PRO A N 1
ATOM 1073 C CA . PRO A 1 128 ? -5.783 12.658 -14.098 1.00 95.94 128 PRO A CA 1
ATOM 1074 C C . PRO A 1 128 ? -4.500 11.827 -14.103 1.00 95.94 128 PRO A C 1
ATOM 1076 O O . PRO A 1 128 ? -4.496 10.665 -13.687 1.00 95.94 128 PRO A O 1
ATOM 1079 N N . TYR A 1 129 ? -3.403 12.448 -14.527 1.00 96.94 129 TYR A N 1
ATOM 1080 C CA . TYR A 1 129 ? -2.076 11.848 -14.524 1.00 96.94 129 TYR A CA 1
ATOM 1081 C C . TYR A 1 129 ? -1.021 12.846 -14.056 1.00 96.94 129 TYR A C 1
ATOM 1083 O O . TYR A 1 129 ? -1.207 14.061 -14.107 1.00 96.94 129 TYR A O 1
ATOM 1091 N N . THR A 1 130 ? 0.123 12.330 -13.620 1.00 95.44 130 THR A N 1
ATOM 1092 C CA . THR A 1 130 ? 1.336 13.127 -13.423 1.00 95.44 130 THR A CA 1
ATOM 1093 C C . THR A 1 130 ? 2.422 12.641 -14.371 1.00 95.44 130 THR A C 1
ATOM 1095 O O . THR A 1 130 ? 2.431 11.475 -14.762 1.00 95.44 130 THR A O 1
ATOM 1098 N N . THR A 1 131 ? 3.329 13.525 -14.772 1.00 95.62 131 THR A N 1
ATOM 1099 C CA . THR A 1 131 ? 4.445 13.185 -15.654 1.00 95.62 131 THR A CA 1
ATOM 1100 C C . THR A 1 131 ? 5.746 13.125 -14.873 1.00 95.62 131 THR A C 1
ATOM 1102 O O . THR A 1 131 ? 5.991 13.917 -13.960 1.00 95.62 131 THR A O 1
ATOM 1105 N N . LYS A 1 132 ? 6.609 12.181 -15.246 1.00 94.06 132 LYS A N 1
ATOM 1106 C CA . LYS A 1 132 ? 7.978 12.106 -14.743 1.00 94.06 132 LYS A CA 1
ATOM 1107 C C . LYS A 1 132 ? 8.940 11.999 -15.910 1.00 94.06 132 LYS A C 1
ATOM 1109 O O . LYS A 1 132 ? 8.837 11.083 -16.722 1.00 94.06 132 LYS A O 1
ATOM 1114 N N . GLN A 1 133 ? 9.891 12.920 -15.953 1.00 95.25 133 GLN A N 1
ATOM 1115 C CA . GLN A 1 133 ? 11.026 12.832 -16.854 1.00 95.25 133 GLN A CA 1
ATOM 1116 C C . GLN A 1 133 ? 11.995 11.770 -16.323 1.00 95.25 133 GLN A C 1
ATOM 1118 O O . GLN A 1 133 ? 12.381 11.791 -15.152 1.00 95.25 133 GLN A O 1
ATOM 1123 N N . MET A 1 134 ? 12.346 10.812 -17.169 1.00 91.50 134 MET A N 1
ATOM 1124 C CA . MET A 1 134 ? 13.297 9.750 -16.873 1.00 91.50 134 MET A CA 1
ATOM 1125 C C . MET A 1 134 ? 14.404 9.770 -17.919 1.00 91.50 134 MET A C 1
ATOM 1127 O O . MET A 1 134 ? 14.186 10.146 -19.067 1.00 91.50 134 MET A O 1
ATOM 1131 N N . TYR A 1 135 ? 15.604 9.377 -17.505 1.00 93.44 135 TYR A N 1
ATOM 1132 C CA . TYR A 1 135 ? 16.749 9.248 -18.392 1.00 93.44 135 TYR A CA 1
ATOM 1133 C C . TYR A 1 135 ? 17.137 7.778 -18.493 1.00 93.44 135 TYR A C 1
ATOM 1135 O O . TYR A 1 135 ? 17.280 7.087 -17.482 1.00 93.44 135 TYR A O 1
ATOM 1143 N N . ASN A 1 136 ? 17.303 7.299 -19.718 1.00 93.31 136 ASN A N 1
ATOM 1144 C CA . ASN A 1 136 ? 17.875 5.999 -20.014 1.00 93.31 136 ASN A CA 1
ATOM 1145 C C . ASN A 1 136 ? 19.014 6.212 -21.008 1.00 93.31 136 ASN A C 1
ATOM 1147 O O . ASN A 1 136 ? 18.844 6.886 -22.018 1.00 93.31 136 ASN A O 1
ATOM 1151 N N . ARG A 1 137 ? 20.167 5.596 -20.747 1.00 94.19 137 ARG A N 1
ATOM 1152 C CA . ARG A 1 137 ? 21.357 5.717 -21.596 1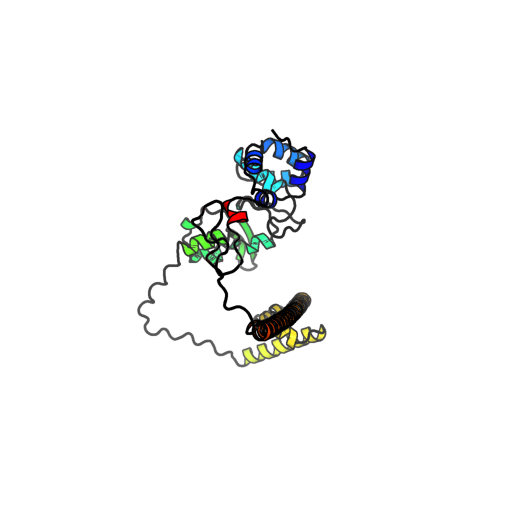.00 94.19 137 ARG A CA 1
ATOM 1153 C C . ARG A 1 137 ? 21.093 5.394 -23.075 1.00 94.19 137 ARG A C 1
ATOM 1155 O O . ARG A 1 137 ? 21.735 5.984 -23.932 1.00 94.19 137 ARG A O 1
ATOM 1162 N N . HIS A 1 138 ? 20.177 4.472 -23.368 1.00 93.81 138 HIS A N 1
ATOM 1163 C CA . HIS A 1 138 ? 19.867 4.023 -24.729 1.00 93.81 138 HIS A CA 1
ATOM 1164 C C . HIS A 1 138 ? 18.784 4.855 -25.422 1.00 93.81 138 HIS A C 1
ATOM 1166 O O . HIS A 1 138 ? 18.836 5.024 -26.633 1.00 93.81 138 HIS A O 1
ATOM 1172 N N . PHE A 1 139 ? 17.815 5.370 -24.664 1.00 89.69 139 PHE A N 1
ATOM 1173 C CA . PHE A 1 139 ? 16.642 6.071 -25.208 1.00 89.69 139 PHE A CA 1
ATOM 1174 C C . PHE A 1 139 ? 16.681 7.585 -24.966 1.00 89.69 139 PHE A C 1
ATOM 1176 O O . PHE A 1 139 ? 15.757 8.302 -25.338 1.00 89.69 139 PHE A O 1
ATOM 1183 N N . GLY A 1 140 ? 17.738 8.077 -24.319 1.00 95.38 140 GLY A N 1
ATOM 1184 C CA . GLY A 1 140 ? 17.846 9.461 -23.888 1.00 95.38 140 GLY A CA 1
ATOM 1185 C C . GLY A 1 140 ? 16.820 9.805 -22.811 1.00 95.38 140 GLY A C 1
ATOM 1186 O O . GLY A 1 140 ? 16.512 9.006 -21.920 1.00 95.38 140 GLY A O 1
ATOM 1187 N N . THR A 1 141 ? 16.317 11.031 -22.879 1.00 96.00 141 THR A N 1
ATOM 1188 C CA . THR A 1 141 ? 15.345 11.559 -21.927 1.00 96.00 141 THR A CA 1
ATOM 1189 C C . THR A 1 141 ? 13.930 11.363 -22.457 1.00 96.00 141 THR A C 1
ATOM 1191 O O . THR A 1 141 ? 13.611 11.818 -23.549 1.00 96.00 141 THR A O 1
ATOM 1194 N N . TYR A 1 142 ? 13.070 10.728 -21.669 1.00 95.12 142 TYR A N 1
ATOM 1195 C CA . TYR A 1 142 ? 11.683 10.433 -22.028 1.00 95.12 142 TYR A CA 1
ATOM 1196 C C . TYR A 1 142 ? 10.746 10.766 -20.867 1.00 95.12 142 TYR A C 1
ATOM 1198 O O . TYR A 1 142 ? 11.171 10.907 -19.718 1.00 95.12 142 TYR A O 1
ATOM 1206 N N . ILE A 1 143 ? 9.461 10.944 -21.167 1.00 96.44 143 ILE A N 1
ATOM 1207 C CA . ILE A 1 143 ? 8.442 11.326 -20.188 1.00 96.44 143 ILE A CA 1
ATOM 1208 C C . ILE A 1 143 ? 7.474 10.160 -20.023 1.00 96.44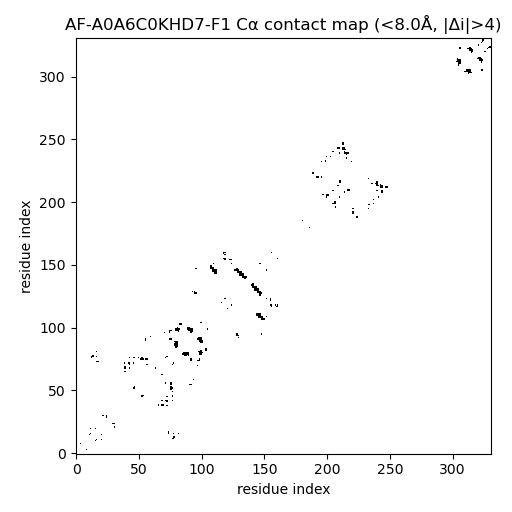 143 ILE A C 1
ATOM 1210 O O . ILE A 1 143 ? 6.883 9.709 -20.997 1.00 96.44 143 ILE A O 1
ATOM 1214 N N . ILE A 1 144 ? 7.291 9.699 -18.787 1.00 96.00 144 ILE A N 1
ATOM 1215 C CA . ILE A 1 144 ? 6.298 8.675 -18.451 1.00 96.00 144 ILE A CA 1
ATOM 1216 C C . ILE A 1 144 ? 5.100 9.341 -17.777 1.00 96.00 144 ILE A C 1
ATOM 1218 O O . ILE A 1 144 ? 5.278 10.144 -16.853 1.00 96.00 144 ILE A O 1
ATOM 1222 N N . LYS A 1 145 ? 3.886 8.981 -18.208 1.00 97.69 145 LYS A N 1
ATOM 1223 C CA . LYS A 1 145 ? 2.646 9.320 -17.505 1.00 97.69 145 LYS A CA 1
ATOM 1224 C C . LYS A 1 145 ? 2.332 8.269 -16.445 1.00 97.69 145 LYS A C 1
ATOM 1226 O O . LYS A 1 145 ? 2.394 7.067 -16.697 1.00 97.69 145 LYS A O 1
ATOM 1231 N N . PHE A 1 146 ? 1.981 8.740 -15.258 1.00 97.81 146 PHE A N 1
ATOM 1232 C CA . PHE A 1 146 ? 1.546 7.926 -14.133 1.00 97.81 146 PHE A CA 1
ATOM 1233 C C . PHE A 1 146 ? 0.095 8.249 -13.817 1.00 97.81 146 PHE A C 1
ATOM 1235 O O . PHE A 1 146 ? -0.243 9.413 -13.601 1.00 97.81 146 PHE A O 1
ATOM 1242 N N . TYR A 1 147 ? -0.735 7.217 -13.751 1.00 98.25 147 TYR A N 1
ATOM 1243 C CA . TYR A 1 147 ? -2.165 7.306 -13.469 1.00 98.25 147 TYR A CA 1
ATOM 1244 C C . TYR A 1 147 ? -2.470 6.745 -12.084 1.00 98.25 147 TYR A C 1
ATOM 1246 O O . TYR A 1 147 ? -1.680 5.984 -11.526 1.00 98.25 147 TYR A O 1
ATOM 1254 N N . TRP A 1 148 ? -3.620 7.099 -11.509 1.00 98.12 148 TRP A N 1
ATOM 1255 C CA . TRP A 1 148 ? -4.023 6.561 -10.211 1.00 98.12 148 TRP A CA 1
ATOM 1256 C C . TRP A 1 148 ? -4.413 5.079 -10.323 1.00 98.12 148 TRP A C 1
ATOM 1258 O O . TRP A 1 148 ? -5.356 4.722 -11.032 1.00 98.12 148 TRP A O 1
ATOM 1268 N N . LYS A 1 149 ? -3.709 4.204 -9.598 1.00 98.06 149 LYS A N 1
ATOM 1269 C CA . LYS A 1 149 ? -3.763 2.744 -9.774 1.00 98.06 149 LYS A CA 1
ATOM 1270 C C . LYS A 1 149 ? -5.158 2.163 -9.570 1.00 98.06 149 LYS A C 1
ATOM 1272 O O . LYS A 1 149 ? -5.572 1.298 -10.334 1.00 98.06 149 LYS A O 1
ATOM 1277 N N . THR A 1 150 ? -5.913 2.642 -8.579 1.00 97.69 150 THR A N 1
ATOM 1278 C CA . THR A 1 150 ? -7.269 2.120 -8.332 1.00 97.69 150 THR A CA 1
ATOM 1279 C C . THR A 1 150 ? -8.226 2.446 -9.476 1.00 97.69 150 THR A C 1
ATOM 1281 O O . THR A 1 150 ? -9.036 1.598 -9.827 1.00 97.69 150 THR A O 1
ATOM 1284 N N . LYS A 1 151 ? -8.081 3.614 -10.117 1.00 97.75 151 LYS A N 1
ATOM 1285 C CA . LYS A 1 151 ? -8.908 4.008 -11.267 1.00 97.75 151 LYS A CA 1
ATOM 1286 C C . LYS A 1 151 ? -8.593 3.187 -12.510 1.00 97.75 151 LYS A C 1
ATOM 1288 O O . LYS A 1 151 ? -9.509 2.729 -13.179 1.00 97.75 151 LYS A O 1
ATOM 1293 N N . ILE A 1 152 ? -7.315 2.916 -12.764 1.00 97.94 152 ILE A N 1
ATOM 1294 C CA . ILE A 1 152 ? -6.919 2.004 -13.843 1.00 97.94 152 ILE A CA 1
ATOM 1295 C C . ILE A 1 152 ? -7.414 0.580 -13.572 1.00 97.94 152 ILE A C 1
ATOM 1297 O O . ILE A 1 152 ? -7.941 -0.062 -14.473 1.00 97.94 152 ILE A O 1
ATOM 1301 N N . ASN A 1 153 ? -7.328 0.095 -12.331 1.00 96.81 153 ASN A N 1
ATOM 1302 C CA . ASN A 1 153 ? -7.859 -1.221 -11.969 1.00 96.81 153 ASN A CA 1
ATOM 1303 C C . ASN A 1 153 ? -9.385 -1.311 -12.140 1.00 96.81 153 ASN A C 1
ATOM 1305 O O . ASN A 1 153 ? -9.880 -2.358 -12.545 1.00 96.81 153 ASN A O 1
ATOM 1309 N N . GLU A 1 154 ? -10.130 -0.242 -11.839 1.00 97.56 154 GLU A N 1
ATOM 1310 C CA . GLU A 1 154 ? -11.570 -0.147 -12.127 1.00 97.56 154 GLU A CA 1
ATOM 1311 C C . GLU A 1 154 ? -11.829 -0.253 -13.640 1.00 97.56 154 GLU A C 1
ATOM 1313 O O . GLU A 1 154 ? -12.639 -1.077 -14.060 1.00 97.56 154 GLU A O 1
ATOM 1318 N N . LEU A 1 155 ? -11.085 0.490 -14.469 1.00 97.19 155 LEU A N 1
ATOM 1319 C CA . LEU A 1 155 ? -11.211 0.424 -15.930 1.00 97.19 155 LEU A CA 1
ATOM 1320 C C . LEU A 1 155 ? -10.844 -0.948 -16.504 1.00 97.19 155 LEU A C 1
ATOM 1322 O O . LEU A 1 155 ? -11.560 -1.448 -17.360 1.00 97.19 155 LEU A O 1
ATOM 1326 N N . LEU A 1 156 ? -9.784 -1.590 -16.011 1.00 96.25 156 LEU A N 1
ATOM 1327 C CA . LEU A 1 156 ? -9.391 -2.942 -16.429 1.00 96.25 156 LEU A CA 1
ATOM 1328 C C . LEU A 1 156 ? -10.455 -3.996 -16.095 1.00 96.25 156 LEU A C 1
ATOM 1330 O O . LEU A 1 156 ? -10.549 -5.009 -16.781 1.00 96.25 156 LEU A O 1
ATOM 1334 N N . ARG A 1 157 ? -11.248 -3.779 -15.038 1.00 96.25 157 ARG A N 1
ATOM 1335 C CA . ARG A 1 157 ? -12.383 -4.652 -14.702 1.00 96.25 157 ARG A CA 1
ATOM 1336 C C . ARG A 1 157 ? -13.576 -4.419 -15.628 1.00 96.25 157 ARG A C 1
ATOM 1338 O O . ARG A 1 157 ? -14.262 -5.378 -15.957 1.00 96.25 157 ARG A O 1
ATOM 1345 N N . LEU A 1 158 ? -13.823 -3.169 -16.023 1.00 96.19 158 LEU A N 1
ATOM 1346 C CA . LEU A 1 158 ? -14.920 -2.791 -16.925 1.00 96.19 158 LEU A CA 1
ATOM 1347 C C . LEU A 1 158 ? -14.624 -3.126 -18.393 1.00 96.19 158 LEU A C 1
ATOM 1349 O O . LEU A 1 158 ? -15.532 -3.455 -19.148 1.00 96.19 158 LEU A O 1
ATOM 1353 N N . HIS A 1 159 ? -13.351 -3.075 -18.775 1.00 93.50 159 HIS A N 1
ATOM 1354 C CA . HIS A 1 159 ? -12.837 -3.424 -20.093 1.00 93.50 159 HIS A CA 1
ATOM 1355 C C . HIS A 1 159 ? -11.861 -4.592 -19.934 1.00 93.50 159 HIS A C 1
ATOM 1357 O O . HIS A 1 159 ? -10.644 -4.388 -20.025 1.00 93.50 159 HIS A O 1
ATOM 1363 N N . PRO A 1 160 ? -12.361 -5.807 -19.631 1.00 87.06 160 PRO A N 1
ATOM 1364 C CA . PRO A 1 160 ? -11.496 -6.970 -19.569 1.00 87.06 160 PRO A CA 1
ATOM 1365 C C . PRO A 1 160 ? -10.766 -7.089 -20.910 1.00 87.06 160 PRO A C 1
ATOM 1367 O O . PRO A 1 160 ? -11.378 -6.835 -21.954 1.00 87.06 160 PRO A O 1
ATOM 1370 N N . PRO A 1 161 ? -9.469 -7.442 -20.902 1.00 82.00 161 PRO A N 1
ATOM 1371 C CA . PRO A 1 161 ? -8.732 -7.614 -22.140 1.00 82.00 161 PRO A CA 1
ATOM 1372 C C . PRO A 1 161 ? -9.522 -8.579 -23.014 1.00 82.00 161 PRO A C 1
ATOM 1374 O O . PRO A 1 161 ? -9.908 -9.654 -22.542 1.00 82.00 161 PRO A O 1
ATOM 1377 N N . THR A 1 162 ? -9.799 -8.175 -24.258 1.00 78.69 162 THR A N 1
ATOM 1378 C CA . THR A 1 162 ? -10.402 -9.078 -25.237 1.00 78.69 162 THR A CA 1
ATOM 1379 C C . THR A 1 162 ? -9.606 -10.370 -25.177 1.00 78.69 162 THR A C 1
ATOM 1381 O O . THR A 1 162 ? -8.370 -10.295 -25.251 1.00 78.69 162 THR A O 1
ATOM 1384 N N . PRO A 1 163 ? -10.268 -11.526 -24.967 1.00 77.44 163 PRO A N 1
ATOM 1385 C CA . PRO A 1 163 ? -9.559 -12.788 -24.985 1.00 77.44 163 PRO A CA 1
ATOM 1386 C C . PRO A 1 163 ? -8.731 -12.791 -26.267 1.00 77.44 163 PRO A C 1
ATOM 1388 O O . PRO A 1 163 ? -9.242 -12.341 -27.303 1.00 77.44 163 PRO A O 1
ATOM 1391 N N . PRO A 1 164 ? -7.443 -13.177 -26.190 1.00 75.38 164 PRO A N 1
ATOM 1392 C CA . PRO A 1 164 ? -6.613 -13.227 -27.379 1.00 75.38 164 PRO A CA 1
ATOM 1393 C C . PRO A 1 164 ? -7.420 -13.960 -28.450 1.00 75.38 164 PRO A C 1
ATOM 1395 O O . PRO A 1 164 ? -8.076 -14.953 -28.102 1.00 75.38 164 PRO A O 1
ATOM 1398 N N . PRO A 1 165 ? -7.464 -13.439 -29.694 1.00 78.19 165 PRO A N 1
ATOM 1399 C CA . PRO A 1 165 ? -8.214 -14.090 -30.756 1.00 78.19 165 PRO A CA 1
ATOM 1400 C C . PRO A 1 165 ? -7.873 -15.577 -30.704 1.00 78.19 165 PRO A C 1
ATOM 1402 O O . PRO A 1 165 ? -6.690 -15.888 -30.494 1.00 78.19 165 PRO A O 1
ATOM 1405 N N . PRO A 1 166 ? -8.883 -16.472 -30.777 1.00 74.69 166 PRO A N 1
ATOM 1406 C CA . PRO A 1 166 ? -8.644 -17.901 -30.692 1.00 74.69 166 PRO A CA 1
ATOM 1407 C C . PRO A 1 166 ? -7.464 -18.191 -31.610 1.00 74.69 166 PRO A C 1
ATOM 1409 O O . PRO A 1 166 ? -7.502 -17.742 -32.762 1.00 74.69 166 PRO A O 1
ATOM 1412 N N . PRO A 1 167 ? -6.378 -18.778 -31.072 1.00 64.94 167 PRO A N 1
ATOM 1413 C CA . PRO A 1 167 ? -5.135 -18.894 -31.808 1.00 64.94 167 PRO A CA 1
ATOM 1414 C C . PRO A 1 167 ? -5.489 -19.480 -33.177 1.00 64.94 167 PRO A C 1
ATOM 1416 O O . PRO A 1 167 ? -6.197 -20.494 -33.199 1.00 64.94 167 PRO A O 1
ATOM 1419 N N . PRO A 1 168 ? -5.133 -18.807 -34.294 1.00 66.75 168 PRO A N 1
ATOM 1420 C CA . PRO A 1 168 ? -5.521 -19.255 -35.629 1.00 66.75 168 PRO A CA 1
ATOM 1421 C C . PRO A 1 168 ? -5.163 -20.725 -35.708 1.00 66.75 168 PRO A C 1
ATOM 1423 O O . PRO A 1 168 ? -4.006 -21.010 -35.420 1.00 66.75 168 PRO A O 1
ATOM 1426 N N . ALA A 1 169 ? -6.156 -21.601 -35.955 1.00 59.78 169 ALA A N 1
ATOM 1427 C CA . ALA A 1 169 ? -6.085 -23.055 -35.772 1.00 59.78 169 ALA A CA 1
ATOM 1428 C C . ALA A 1 169 ? -4.643 -23.545 -35.922 1.00 59.78 169 ALA A C 1
ATOM 1430 O O . ALA A 1 169 ? -4.143 -23.692 -37.037 1.00 59.78 169 ALA A O 1
ATOM 1431 N N . GLN A 1 170 ? -3.936 -23.629 -34.788 1.00 46.78 170 GLN A N 1
ATOM 1432 C CA . GLN A 1 170 ? -2.483 -23.682 -34.825 1.00 46.78 170 GLN A CA 1
ATOM 1433 C C . GLN A 1 170 ? -2.107 -25.061 -35.338 1.00 46.78 170 GLN A C 1
ATOM 1435 O O . GLN A 1 170 ? -2.203 -26.055 -34.618 1.00 46.78 170 GLN A O 1
ATOM 1440 N N . SER A 1 171 ? -1.651 -25.109 -36.588 1.00 54.91 171 SER A N 1
ATOM 1441 C CA . SER A 1 171 ? -0.699 -26.109 -37.039 1.00 54.91 171 SER A CA 1
ATOM 1442 C C . SER A 1 171 ? 0.454 -26.089 -36.039 1.00 54.91 171 SER A C 1
ATOM 1444 O O . SER A 1 171 ? 1.245 -25.151 -36.060 1.00 54.91 171 SER A O 1
ATOM 1446 N N . ALA A 1 172 ? 0.442 -27.052 -35.113 1.00 54.88 172 ALA A N 1
ATOM 1447 C CA . ALA A 1 172 ? 1.437 -27.336 -34.084 1.00 54.88 172 ALA A CA 1
ATOM 1448 C C . ALA A 1 172 ? 2.625 -26.359 -34.070 1.00 54.88 172 ALA A C 1
ATOM 1450 O O . ALA A 1 172 ? 3.686 -26.657 -34.622 1.00 54.88 172 ALA A O 1
ATOM 1451 N N . GLU A 1 173 ? 2.463 -25.188 -33.446 1.00 52.34 173 GLU A N 1
ATOM 1452 C CA . GLU A 1 173 ? 3.627 -24.351 -33.189 1.00 52.34 173 GLU A CA 1
ATOM 1453 C C . GLU A 1 173 ? 4.546 -25.142 -32.249 1.00 52.34 173 GLU A C 1
ATOM 1455 O O . GLU A 1 173 ? 4.097 -25.637 -31.204 1.00 52.34 173 GLU A O 1
ATOM 1460 N N . PRO A 1 174 ? 5.825 -25.321 -32.613 1.00 55.38 174 PRO A N 1
ATOM 1461 C CA . PRO A 1 174 ? 6.749 -26.093 -31.811 1.00 55.38 174 PRO A CA 1
ATOM 1462 C C . PRO A 1 174 ? 6.852 -25.415 -30.450 1.00 55.38 174 PRO A C 1
ATOM 1464 O O . PRO A 1 174 ? 7.291 -24.266 -30.348 1.00 55.38 174 PRO A O 1
ATOM 1467 N N . LYS A 1 175 ? 6.419 -26.131 -29.401 1.00 50.50 175 LYS A N 1
ATOM 1468 C CA . LYS A 1 175 ? 6.624 -25.766 -27.996 1.00 50.50 175 LYS A CA 1
ATOM 1469 C C . LYS A 1 175 ? 8.016 -25.158 -27.894 1.00 50.50 175 LYS A C 1
ATOM 1471 O O . LYS A 1 175 ? 8.987 -25.869 -28.142 1.00 50.50 175 LYS A O 1
ATOM 1476 N N . ARG A 1 176 ? 8.123 -23.861 -27.574 1.00 54.38 176 ARG A N 1
ATOM 1477 C CA . ARG A 1 176 ? 9.417 -23.229 -27.292 1.00 54.38 176 ARG A CA 1
ATOM 1478 C C . ARG A 1 176 ? 10.059 -24.040 -26.177 1.00 54.38 176 ARG A C 1
ATOM 1480 O O . ARG A 1 176 ? 9.691 -23.905 -25.011 1.00 54.38 176 ARG A O 1
ATOM 1487 N N . ILE A 1 177 ? 10.963 -24.933 -26.564 1.00 56.75 177 ILE A N 1
ATOM 1488 C CA . ILE A 1 177 ? 11.758 -25.747 -25.663 1.00 56.75 177 ILE A CA 1
ATOM 1489 C C . ILE A 1 177 ? 12.448 -24.727 -24.769 1.00 56.75 177 ILE A C 1
ATOM 1491 O O . ILE A 1 177 ? 13.194 -23.878 -25.265 1.00 56.75 177 ILE A O 1
ATOM 1495 N N . LYS A 1 178 ? 12.124 -24.730 -23.469 1.00 59.38 178 LYS A N 1
ATOM 1496 C CA . LYS A 1 178 ? 12.877 -23.952 -22.483 1.00 59.38 178 LYS A CA 1
ATOM 1497 C C . LYS A 1 178 ? 14.332 -24.324 -22.724 1.00 59.38 178 LYS A C 1
ATOM 1499 O O . LYS A 1 178 ? 14.665 -25.495 -22.554 1.00 59.38 178 LYS A O 1
ATOM 1504 N N . LYS A 1 179 ? 15.140 -23.378 -23.219 1.00 66.75 179 LYS A N 1
ATOM 1505 C CA . LYS A 1 179 ? 16.556 -23.623 -23.498 1.00 66.75 179 LYS A CA 1
ATOM 1506 C C . LYS A 1 179 ? 17.137 -24.261 -22.246 1.00 66.75 179 LYS A C 1
ATOM 1508 O O . LYS A 1 179 ? 17.106 -23.650 -21.178 1.00 66.75 179 LYS A O 1
ATOM 1513 N N . ILE A 1 180 ? 17.553 -25.516 -22.378 1.00 76.44 180 ILE A N 1
ATOM 1514 C CA . ILE A 1 180 ? 18.246 -26.218 -21.309 1.00 76.44 180 ILE A CA 1
ATOM 1515 C C . ILE A 1 180 ? 19.505 -25.384 -21.056 1.00 76.44 180 ILE A C 1
ATOM 1517 O O . ILE A 1 180 ? 20.215 -25.097 -22.027 1.00 76.44 180 ILE A O 1
ATOM 1521 N N . PRO A 1 181 ? 19.739 -24.923 -19.815 1.00 74.50 181 PRO A N 1
ATOM 1522 C CA . PRO A 1 181 ? 20.928 -24.155 -19.493 1.00 74.50 181 PRO A CA 1
ATOM 1523 C C . PRO A 1 181 ? 22.163 -24.912 -19.968 1.00 74.50 181 PRO A C 1
ATOM 1525 O O . PRO A 1 181 ? 22.306 -26.109 -19.713 1.00 74.50 181 PRO A O 1
ATOM 1528 N N . THR A 1 182 ? 23.041 -24.223 -20.681 1.00 83.75 182 THR A N 1
ATOM 1529 C CA . THR A 1 182 ? 24.318 -24.807 -21.093 1.00 83.75 182 THR A CA 1
ATOM 1530 C C . THR A 1 182 ? 25.158 -25.135 -19.850 1.00 83.75 182 THR A C 1
ATOM 1532 O O . THR A 1 182 ? 25.043 -24.441 -18.836 1.00 83.75 182 THR A O 1
ATOM 1535 N N . PRO A 1 183 ? 26.038 -26.154 -19.883 1.00 85.31 183 PRO A N 1
ATOM 1536 C CA . PRO A 1 183 ? 26.919 -26.470 -18.753 1.00 85.31 183 PRO A CA 1
ATOM 1537 C C . PRO A 1 183 ? 27.712 -25.255 -18.241 1.00 85.31 183 PRO A C 1
ATOM 1539 O O . PRO A 1 183 ? 27.848 -25.067 -17.035 1.00 85.31 183 PRO A O 1
ATOM 1542 N N . GLN A 1 184 ? 28.127 -24.365 -19.151 1.00 81.00 184 GLN A N 1
ATOM 1543 C CA . GLN A 1 184 ? 28.781 -23.096 -18.816 1.00 81.00 184 GLN A CA 1
ATOM 1544 C C . GLN A 1 184 ? 27.872 -22.148 -18.013 1.00 81.00 184 GLN A C 1
ATOM 1546 O O . GLN A 1 184 ? 28.328 -21.494 -17.078 1.00 81.00 184 GLN A O 1
ATOM 1551 N N . GLU A 1 185 ? 26.577 -22.067 -18.331 1.00 77.69 185 GLU A N 1
ATOM 1552 C CA . GLU A 1 185 ? 25.618 -21.259 -17.565 1.00 77.69 185 GLU A CA 1
ATOM 1553 C C . GLU A 1 185 ? 25.373 -21.827 -16.163 1.00 77.69 185 GLU A C 1
ATOM 1555 O O . GLU A 1 185 ? 25.186 -21.055 -15.221 1.00 77.69 185 GLU A O 1
ATOM 1560 N N . ILE A 1 186 ? 25.404 -23.154 -16.010 1.00 78.19 186 ILE A N 1
ATOM 1561 C CA . ILE A 1 186 ? 25.291 -23.832 -14.709 1.00 78.19 186 ILE A CA 1
ATOM 1562 C C . ILE A 1 186 ? 26.524 -23.531 -13.845 1.00 78.19 186 ILE A C 1
ATOM 1564 O O . ILE A 1 186 ? 26.390 -23.189 -12.669 1.00 78.19 186 ILE A O 1
ATOM 1568 N N . GLU A 1 187 ? 27.721 -23.588 -14.426 1.00 82.06 187 GLU A N 1
ATOM 1569 C CA . GLU A 1 187 ? 28.973 -23.298 -13.721 1.00 82.06 187 GLU A CA 1
ATOM 1570 C C . GLU A 1 187 ? 29.065 -21.826 -13.282 1.00 82.06 187 GLU A C 1
ATOM 1572 O O . GLU A 1 187 ? 29.389 -21.532 -12.130 1.00 82.06 187 GLU A O 1
ATOM 1577 N N . ILE A 1 188 ? 28.653 -20.889 -14.145 1.00 77.25 188 ILE A N 1
ATOM 1578 C CA . ILE A 1 188 ? 28.570 -19.460 -13.800 1.00 77.25 188 ILE A CA 1
ATOM 1579 C C . ILE A 1 188 ? 27.590 -19.216 -12.637 1.00 77.25 188 ILE A C 1
ATOM 1581 O O . ILE A 1 188 ? 27.842 -18.353 -11.792 1.00 77.25 188 ILE A O 1
ATOM 1585 N N . GLN A 1 189 ? 26.474 -19.953 -12.573 1.00 74.56 189 GLN A N 1
ATOM 1586 C CA . GLN A 1 189 ? 25.517 -19.850 -11.464 1.00 74.56 189 GLN A CA 1
ATOM 1587 C C . GLN A 1 189 ? 26.094 -20.378 -10.150 1.00 74.56 189 GLN A C 1
ATOM 1589 O O . GLN A 1 189 ? 25.885 -19.754 -9.107 1.00 74.56 189 GLN A O 1
ATOM 1594 N N . LYS A 1 190 ? 26.831 -21.492 -10.199 1.00 80.38 190 LYS A N 1
ATOM 1595 C CA . LYS A 1 190 ? 27.485 -22.069 -9.021 1.00 80.38 190 LYS A CA 1
ATOM 1596 C C . LYS A 1 190 ? 28.499 -21.087 -8.429 1.00 80.38 190 LYS A C 1
ATOM 1598 O O . LYS A 1 190 ? 28.351 -20.703 -7.272 1.00 80.38 190 LYS A O 1
ATOM 1603 N N . ASN A 1 191 ? 29.394 -20.552 -9.261 1.00 84.12 191 ASN A N 1
ATOM 1604 C CA . ASN A 1 191 ? 30.403 -19.578 -8.829 1.00 84.12 191 ASN A CA 1
ATOM 1605 C C . ASN A 1 191 ? 29.766 -18.308 -8.235 1.00 84.12 191 ASN A C 1
ATOM 1607 O O . ASN A 1 191 ? 30.222 -17.796 -7.217 1.00 84.12 191 ASN A O 1
ATOM 1611 N N . ARG A 1 192 ? 28.652 -17.827 -8.808 1.00 77.44 192 ARG A N 1
ATOM 1612 C CA . ARG A 1 192 ? 27.918 -16.662 -8.279 1.00 77.44 192 ARG A CA 1
ATOM 1613 C C . ARG A 1 192 ? 27.323 -16.924 -6.897 1.00 77.44 192 ARG A C 1
ATOM 1615 O O . ARG A 1 192 ? 27.364 -16.046 -6.038 1.00 77.44 192 ARG A O 1
ATOM 1622 N N . LYS A 1 193 ? 26.708 -18.092 -6.700 1.00 86.56 193 LYS A N 1
ATOM 1623 C CA . LYS A 1 193 ? 26.139 -18.463 -5.401 1.00 86.56 193 LYS A CA 1
ATOM 1624 C C . LYS A 1 193 ? 27.240 -18.492 -4.342 1.00 86.56 193 LYS A C 1
ATOM 1626 O O . LYS A 1 193 ? 27.033 -17.962 -3.255 1.00 86.56 193 LYS A O 1
ATOM 1631 N N . ASP A 1 194 ? 28.402 -19.032 -4.690 1.00 89.25 194 ASP A N 1
ATOM 1632 C CA . ASP A 1 194 ? 29.549 -19.122 -3.791 1.00 89.25 194 ASP A CA 1
ATOM 1633 C C . ASP A 1 194 ? 30.126 -17.736 -3.450 1.00 89.25 194 ASP A C 1
ATOM 1635 O O . ASP A 1 194 ? 30.358 -17.455 -2.277 1.00 89.25 194 ASP A O 1
ATOM 1639 N N . GLU A 1 195 ? 30.244 -16.820 -4.420 1.00 88.50 195 GLU A N 1
ATOM 1640 C CA . GLU A 1 195 ? 30.647 -15.421 -4.177 1.00 88.50 195 GLU A CA 1
ATOM 1641 C C . GLU A 1 195 ? 29.685 -14.690 -3.226 1.00 88.50 195 GLU A C 1
ATOM 1643 O O . GLU A 1 195 ? 30.114 -14.054 -2.262 1.00 88.50 195 GLU A O 1
ATOM 1648 N N . ILE A 1 196 ? 28.371 -14.787 -3.466 1.00 87.38 196 ILE A N 1
ATOM 1649 C CA . ILE A 1 196 ? 27.358 -14.154 -2.604 1.00 87.38 196 ILE A CA 1
ATOM 1650 C C . ILE A 1 196 ? 27.411 -14.761 -1.198 1.00 87.38 196 ILE A C 1
ATOM 1652 O O . ILE A 1 196 ? 27.349 -14.028 -0.211 1.00 87.38 196 ILE A O 1
ATOM 1656 N N . ASN A 1 197 ? 27.567 -16.084 -1.099 1.00 93.00 197 ASN A N 1
ATOM 1657 C CA . ASN A 1 197 ? 27.714 -16.771 0.179 1.00 93.00 197 ASN A CA 1
ATOM 1658 C C . ASN A 1 197 ? 28.942 -16.278 0.944 1.00 93.00 197 ASN A C 1
ATOM 1660 O O . ASN A 1 197 ? 28.831 -16.001 2.134 1.00 93.00 197 ASN A O 1
ATOM 1664 N N . GLN A 1 198 ? 30.087 -16.115 0.277 1.00 93.31 198 GLN A N 1
ATOM 1665 C CA . GLN A 1 198 ? 31.293 -15.580 0.906 1.00 93.31 198 GLN A CA 1
ATOM 1666 C C . GLN A 1 198 ? 31.084 -14.156 1.430 1.00 93.31 198 GLN A C 1
ATOM 1668 O O . GLN A 1 198 ? 31.453 -13.880 2.568 1.00 93.31 198 GLN A O 1
ATOM 1673 N N . ILE A 1 199 ? 30.442 -13.267 0.662 1.00 90.81 199 ILE A N 1
ATOM 1674 C CA . ILE A 1 199 ? 30.139 -11.901 1.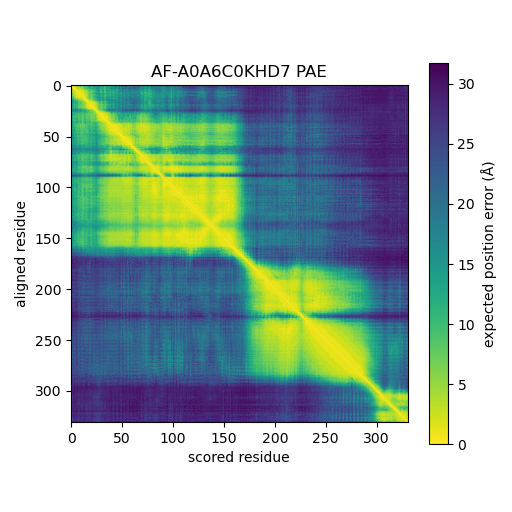125 1.00 90.81 199 ILE A CA 1
ATOM 1675 C C . ILE A 1 199 ? 29.214 -11.945 2.351 1.00 90.81 199 ILE A C 1
ATOM 1677 O O . ILE A 1 199 ? 29.476 -11.275 3.346 1.00 90.81 199 ILE A O 1
ATOM 1681 N N . CYS A 1 200 ? 28.158 -12.761 2.326 1.00 90.69 200 CYS A N 1
ATOM 1682 C CA . CYS A 1 200 ? 27.270 -12.921 3.479 1.00 90.69 200 CYS A CA 1
ATOM 1683 C C . CYS A 1 200 ? 28.019 -13.431 4.722 1.00 90.69 200 CYS A C 1
ATOM 1685 O O . CYS A 1 200 ? 27.828 -12.880 5.806 1.00 90.69 200 CYS A O 1
ATOM 1687 N N . LEU A 1 201 ? 28.904 -14.420 4.566 1.00 93.12 201 LEU A N 1
ATOM 1688 C CA . LEU A 1 201 ? 29.724 -14.948 5.659 1.00 93.12 201 LEU A CA 1
ATOM 1689 C C . LEU A 1 201 ? 30.681 -13.890 6.229 1.00 93.12 201 LEU A C 1
ATOM 1691 O O . LEU A 1 201 ? 30.776 -13.768 7.447 1.00 93.12 201 LEU A O 1
ATOM 1695 N N . LEU A 1 202 ? 31.320 -13.074 5.380 1.00 94.00 202 LEU A N 1
ATOM 1696 C CA . LEU A 1 202 ? 32.185 -11.962 5.813 1.00 94.00 202 LEU A CA 1
ATOM 1697 C C . LEU A 1 202 ? 31.438 -10.915 6.655 1.00 94.00 202 LEU A C 1
ATOM 1699 O O . LEU A 1 202 ? 32.036 -10.263 7.507 1.00 94.00 202 LEU A O 1
ATOM 1703 N N . HIS A 1 203 ? 30.128 -10.774 6.448 1.00 92.50 203 HIS A N 1
ATOM 1704 C CA . HIS A 1 203 ? 29.257 -9.881 7.215 1.00 92.50 203 HIS A CA 1
ATOM 1705 C C . HIS A 1 203 ? 28.501 -10.585 8.357 1.00 92.50 203 HIS A C 1
ATOM 1707 O O . HIS A 1 203 ? 27.502 -10.052 8.847 1.00 92.50 203 HIS A O 1
ATOM 1713 N N . ASN A 1 204 ? 28.966 -11.764 8.791 1.00 94.44 204 ASN A N 1
ATOM 1714 C CA . ASN A 1 204 ? 28.366 -12.571 9.861 1.00 94.44 204 ASN A CA 1
ATOM 1715 C C . ASN A 1 204 ? 26.887 -12.936 9.618 1.00 94.44 204 ASN A C 1
ATOM 1717 O O . ASN A 1 204 ? 26.107 -13.081 10.559 1.00 94.44 204 ASN A O 1
ATOM 1721 N N . ILE A 1 205 ? 26.474 -13.079 8.355 1.00 92.62 205 ILE A N 1
ATOM 1722 C CA . ILE A 1 205 ? 25.117 -13.503 8.001 1.00 92.62 205 ILE A CA 1
ATOM 1723 C C . ILE A 1 205 ? 25.079 -15.026 7.888 1.00 92.62 205 ILE A C 1
ATOM 1725 O O . ILE A 1 205 ? 25.752 -15.623 7.046 1.00 92.62 205 ILE A O 1
ATOM 1729 N N . VAL A 1 206 ? 24.227 -15.660 8.696 1.00 94.88 206 VAL A N 1
ATOM 1730 C CA . VAL A 1 206 ? 23.960 -17.101 8.614 1.00 94.88 206 VAL A CA 1
ATOM 1731 C C . VAL A 1 206 ? 23.232 -17.406 7.301 1.00 94.88 206 VAL A C 1
ATOM 1733 O O . VAL A 1 206 ? 22.119 -16.937 7.069 1.00 94.88 206 VAL A O 1
ATOM 1736 N N . LEU A 1 207 ? 23.842 -18.216 6.430 1.00 93.69 207 LEU A N 1
ATOM 1737 C CA . LEU A 1 207 ? 23.311 -18.490 5.084 1.00 93.69 207 LEU A CA 1
ATOM 1738 C C . LEU A 1 207 ? 21.923 -19.144 5.102 1.00 93.69 207 LEU A C 1
ATOM 1740 O O . LEU A 1 207 ? 21.100 -18.860 4.232 1.00 93.69 207 LEU A O 1
ATOM 1744 N N . ASN A 1 208 ? 21.649 -19.983 6.105 1.00 94.88 208 ASN A N 1
ATOM 1745 C CA . ASN A 1 208 ? 20.337 -20.603 6.274 1.00 94.88 208 ASN A CA 1
ATOM 1746 C C . ASN A 1 208 ? 19.245 -19.552 6.545 1.00 94.88 208 ASN A C 1
ATOM 1748 O O . ASN A 1 208 ? 18.164 -19.606 5.958 1.00 94.88 208 ASN A O 1
ATOM 1752 N N . ASP A 1 209 ? 19.560 -18.544 7.362 1.00 93.62 209 ASP A N 1
ATOM 1753 C CA . ASP A 1 209 ? 18.654 -17.431 7.644 1.00 93.62 209 ASP A CA 1
ATOM 1754 C C . ASP A 1 209 ? 18.469 -16.543 6.413 1.00 93.62 209 ASP A C 1
ATOM 1756 O O . ASP A 1 209 ? 17.350 -16.146 6.108 1.00 93.62 209 ASP A O 1
ATOM 1760 N N . ALA A 1 210 ? 19.537 -16.264 5.662 1.00 92.19 210 ALA A N 1
ATOM 1761 C CA . ALA A 1 210 ? 19.444 -15.474 4.435 1.00 92.19 210 ALA A CA 1
ATOM 1762 C C . ALA A 1 210 ? 18.560 -16.153 3.377 1.00 92.19 210 ALA A C 1
ATOM 1764 O O . ALA A 1 210 ? 17.706 -15.501 2.777 1.00 92.19 210 ALA A O 1
ATOM 1765 N N . GLY A 1 211 ? 18.724 -17.466 3.186 1.00 92.50 211 GLY A N 1
ATOM 1766 C CA . GLY A 1 211 ? 17.899 -18.252 2.270 1.00 92.50 211 GLY A CA 1
ATOM 1767 C C . GLY A 1 211 ? 16.431 -18.329 2.694 1.00 92.50 211 GLY A C 1
ATOM 1768 O O . GLY A 1 211 ? 15.549 -18.285 1.837 1.00 92.50 211 GLY A O 1
ATOM 1769 N N . THR A 1 212 ? 16.163 -18.396 3.999 1.00 91.75 212 THR A N 1
ATOM 1770 C CA . THR A 1 212 ? 14.801 -18.545 4.535 1.00 91.75 212 THR A CA 1
ATOM 1771 C C . THR A 1 212 ? 14.066 -17.208 4.647 1.00 91.75 212 THR A C 1
ATOM 1773 O O . THR A 1 212 ? 12.888 -17.121 4.307 1.00 91.75 212 THR A O 1
ATOM 1776 N N . TYR A 1 213 ? 14.751 -16.156 5.099 1.00 92.94 213 TYR A N 1
ATOM 1777 C CA . TYR A 1 213 ? 14.115 -14.917 5.551 1.00 92.94 213 TYR A CA 1
ATOM 1778 C C . TYR A 1 213 ? 14.362 -13.703 4.652 1.00 92.94 213 TYR A C 1
ATOM 1780 O O . TYR A 1 213 ? 13.612 -12.736 4.751 1.00 92.94 213 TYR A O 1
ATOM 1788 N N . SER A 1 214 ? 15.361 -13.724 3.759 1.00 94.25 214 SER A N 1
ATOM 1789 C CA . SER A 1 214 ? 15.637 -12.579 2.882 1.00 94.25 214 SER A CA 1
ATOM 1790 C C . SER A 1 214 ? 15.173 -12.813 1.445 1.00 94.25 214 SER A C 1
ATOM 1792 O O . SER A 1 214 ? 15.725 -13.610 0.678 1.00 94.25 214 SER A O 1
ATOM 1794 N N . GLU A 1 215 ? 14.177 -12.034 1.024 1.00 93.69 215 GLU A N 1
ATOM 1795 C CA . GLU A 1 215 ? 13.783 -11.959 -0.381 1.00 93.69 215 GLU A CA 1
ATOM 1796 C C . GLU A 1 215 ? 14.879 -11.331 -1.238 1.00 93.69 215 GLU A C 1
ATOM 1798 O O . GLU A 1 215 ? 15.082 -11.740 -2.386 1.00 93.69 215 GLU A O 1
ATOM 1803 N N . THR A 1 216 ? 15.584 -10.335 -0.697 1.00 91.12 216 THR A N 1
ATOM 1804 C CA . THR A 1 216 ? 16.664 -9.650 -1.404 1.00 91.12 216 THR A CA 1
ATOM 1805 C C . THR A 1 216 ? 17.788 -10.624 -1.730 1.00 91.12 216 THR A C 1
ATOM 1807 O O . THR A 1 216 ? 18.226 -10.666 -2.883 1.00 91.12 216 THR A O 1
ATOM 1810 N N . TYR A 1 217 ? 18.204 -11.464 -0.781 1.00 91.94 217 TYR A N 1
ATOM 1811 C CA . TYR A 1 217 ? 19.174 -12.530 -1.033 1.00 91.94 217 TYR A CA 1
ATOM 1812 C C . TYR A 1 217 ? 18.672 -13.487 -2.132 1.00 91.94 217 TYR A C 1
ATOM 1814 O O . TYR A 1 217 ? 19.336 -13.671 -3.156 1.00 91.94 217 TYR A O 1
ATOM 1822 N N . ASN A 1 218 ? 17.444 -13.999 -2.000 1.00 90.81 218 ASN A N 1
ATOM 1823 C CA . ASN A 1 218 ? 16.856 -14.963 -2.938 1.00 90.81 218 ASN A CA 1
ATOM 1824 C C . ASN A 1 218 ? 16.671 -14.439 -4.371 1.00 90.81 218 ASN A C 1
ATOM 1826 O O . ASN A 1 218 ? 16.807 -15.193 -5.338 1.00 90.81 218 ASN A O 1
ATOM 1830 N N . LYS A 1 219 ? 16.354 -13.152 -4.538 1.00 89.50 219 LYS A N 1
ATOM 1831 C CA . LYS A 1 219 ? 16.281 -12.512 -5.860 1.00 89.50 219 LYS A CA 1
ATOM 1832 C C . LYS A 1 219 ? 17.675 -12.402 -6.471 1.00 89.50 219 LYS A C 1
ATOM 1834 O O . LYS A 1 219 ? 17.861 -12.709 -7.645 1.00 89.50 219 LYS A O 1
ATOM 1839 N N . ASN A 1 220 ? 18.669 -12.029 -5.671 1.00 86.44 220 ASN A N 1
ATOM 1840 C CA . ASN A 1 220 ? 20.022 -11.764 -6.148 1.00 86.44 220 ASN A CA 1
ATOM 1841 C C . ASN A 1 220 ? 20.821 -13.007 -6.543 1.00 86.44 220 ASN A C 1
ATOM 1843 O O . ASN A 1 220 ? 21.612 -12.931 -7.490 1.00 86.44 220 ASN A O 1
ATOM 1847 N N . ILE A 1 221 ? 20.592 -14.151 -5.894 1.00 86.62 221 ILE A N 1
ATOM 1848 C CA . ILE A 1 221 ? 21.201 -15.423 -6.315 1.00 86.62 221 ILE A CA 1
ATOM 1849 C C . ILE A 1 221 ? 20.671 -15.897 -7.682 1.00 86.62 221 ILE A C 1
ATOM 1851 O O . ILE A 1 221 ? 21.356 -16.648 -8.369 1.00 86.62 221 ILE A O 1
ATOM 1855 N N . LYS A 1 222 ? 19.482 -15.430 -8.104 1.00 85.00 222 LYS A N 1
ATOM 1856 C CA . LYS A 1 222 ? 18.810 -15.826 -9.358 1.00 85.00 222 LYS A CA 1
ATOM 1857 C C . LYS A 1 222 ? 19.070 -14.889 -10.542 1.00 85.00 222 LYS A C 1
ATOM 1859 O O . LYS A 1 222 ? 18.705 -15.219 -11.665 1.00 85.00 222 LYS A O 1
ATOM 1864 N N . ILE A 1 223 ? 19.655 -13.708 -10.331 1.00 80.69 223 ILE A N 1
ATOM 1865 C CA . ILE A 1 223 ? 19.911 -12.760 -11.426 1.00 80.69 223 ILE A CA 1
ATOM 1866 C C . ILE A 1 223 ? 21.004 -13.325 -12.353 1.00 80.69 223 ILE A C 1
ATOM 1868 O O . ILE A 1 223 ? 22.024 -13.833 -11.897 1.00 80.69 223 ILE A O 1
ATOM 1872 N N . HIS A 1 224 ? 20.824 -13.202 -13.670 1.00 67.81 224 HIS A N 1
ATOM 1873 C CA . HIS A 1 224 ? 21.774 -13.713 -14.674 1.00 67.81 224 HIS A CA 1
ATOM 1874 C C . HIS A 1 224 ? 22.720 -12.644 -15.258 1.00 67.81 224 HIS A C 1
ATOM 1876 O O . HIS A 1 224 ? 23.579 -12.961 -16.078 1.00 67.81 224 HIS A O 1
ATOM 1882 N N . SER A 1 225 ? 22.601 -11.370 -14.863 1.00 70.06 225 SER A N 1
ATOM 1883 C CA . SER A 1 225 ? 23.403 -10.295 -15.465 1.00 70.06 225 SER A CA 1
ATOM 1884 C C . SER A 1 225 ? 24.879 -10.332 -15.031 1.00 70.06 225 SER A C 1
ATOM 1886 O O . SER A 1 225 ? 25.217 -10.613 -13.877 1.00 70.06 225 SER A O 1
ATOM 1888 N N . LYS A 1 226 ? 25.774 -10.041 -15.990 1.00 60.47 226 LYS A N 1
ATOM 1889 C CA . LYS A 1 226 ? 27.235 -9.985 -15.800 1.00 60.47 226 LYS A CA 1
ATOM 1890 C C . LYS A 1 226 ? 27.730 -8.664 -15.187 1.00 60.47 226 LYS A C 1
ATOM 1892 O O . LYS A 1 226 ? 28.842 -8.632 -14.671 1.00 60.47 226 LYS A O 1
ATOM 1897 N N . LEU A 1 227 ? 26.941 -7.590 -15.245 1.00 51.16 227 LEU A N 1
ATOM 1898 C CA . LEU A 1 227 ? 27.395 -6.236 -14.925 1.00 51.16 227 LEU A CA 1
ATOM 1899 C C . LEU A 1 227 ? 27.268 -5.911 -13.426 1.00 51.16 227 LEU A C 1
ATOM 1901 O O . LEU A 1 227 ? 26.165 -5.806 -12.903 1.00 51.16 227 LEU A O 1
ATOM 1905 N N . GLN A 1 228 ? 28.432 -5.709 -12.795 1.00 57.28 228 GLN A N 1
ATOM 1906 C CA . GLN A 1 228 ? 28.663 -5.085 -11.479 1.00 57.28 228 GLN A CA 1
ATOM 1907 C C . GLN A 1 228 ? 28.152 -5.878 -10.264 1.00 57.28 228 GLN A C 1
ATOM 1909 O O . GLN A 1 228 ? 27.218 -5.490 -9.573 1.00 57.28 228 GLN A O 1
ATOM 1914 N N . LYS A 1 229 ? 28.803 -7.017 -10.004 1.00 62.81 229 LYS A N 1
ATOM 1915 C CA . LYS A 1 229 ? 28.322 -8.055 -9.078 1.00 62.81 229 LYS A CA 1
ATOM 1916 C C . LYS A 1 229 ? 28.682 -7.837 -7.604 1.00 62.81 229 LYS A C 1
ATOM 1918 O O . LYS A 1 229 ? 27.816 -8.005 -6.755 1.00 62.81 229 LYS A O 1
ATOM 1923 N N . LYS A 1 230 ? 29.926 -7.459 -7.294 1.00 64.81 230 LYS A N 1
ATOM 1924 C CA . LYS A 1 230 ? 30.415 -7.394 -5.905 1.00 64.81 230 LYS A CA 1
ATOM 1925 C C . LYS A 1 230 ? 29.849 -6.189 -5.145 1.00 64.81 230 LYS A C 1
ATOM 1927 O O . LYS A 1 230 ? 29.101 -6.365 -4.189 1.00 64.81 230 LYS A O 1
ATOM 1932 N N . ASN A 1 231 ? 30.073 -4.985 -5.673 1.00 73.88 231 ASN A N 1
ATOM 1933 C CA . ASN A 1 231 ? 29.609 -3.742 -5.045 1.00 73.88 231 ASN A CA 1
ATOM 1934 C C . ASN A 1 231 ? 28.077 -3.693 -4.905 1.00 73.88 231 ASN A C 1
ATOM 1936 O O . ASN A 1 231 ? 27.559 -3.126 -3.950 1.00 73.88 231 ASN A O 1
ATOM 1940 N N . PHE A 1 232 ? 27.330 -4.307 -5.832 1.00 80.75 232 PHE A N 1
ATOM 1941 C CA . PHE A 1 232 ? 25.869 -4.332 -5.752 1.00 80.75 232 PHE A CA 1
ATOM 1942 C C . PHE A 1 232 ? 25.364 -5.169 -4.573 1.00 80.75 232 PHE A C 1
ATOM 1944 O O . PHE A 1 232 ? 24.449 -4.740 -3.875 1.00 80.75 232 PHE A O 1
ATOM 1951 N N . ILE A 1 233 ? 25.957 -6.344 -4.333 1.00 79.88 233 ILE A N 1
ATOM 1952 C CA . ILE A 1 233 ? 25.574 -7.205 -3.206 1.00 79.88 233 ILE A CA 1
ATOM 1953 C C . ILE A 1 233 ? 26.006 -6.576 -1.886 1.00 79.88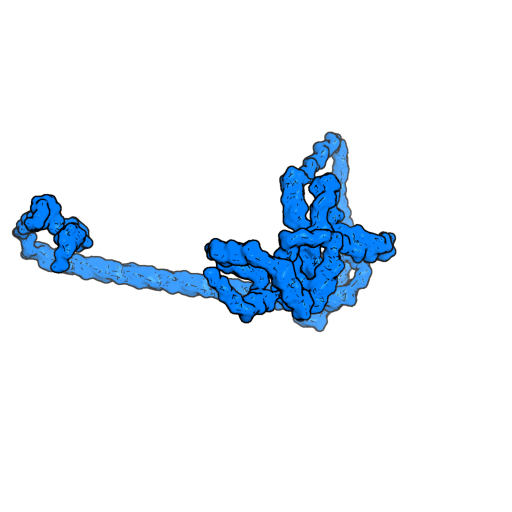 233 ILE A C 1
ATOM 1955 O O . ILE A 1 233 ? 25.199 -6.534 -0.963 1.00 79.88 233 ILE A O 1
ATOM 1959 N N . GLU A 1 234 ? 27.214 -6.012 -1.819 1.00 84.81 234 GLU A N 1
ATOM 1960 C CA . GLU A 1 234 ? 27.705 -5.288 -0.639 1.00 84.81 234 GLU A CA 1
ATOM 1961 C C . GLU A 1 234 ? 26.758 -4.140 -0.246 1.00 84.81 234 GLU A C 1
ATOM 1963 O O . GLU A 1 234 ? 26.350 -4.042 0.910 1.00 84.81 234 GLU A O 1
ATOM 1968 N N . CYS A 1 235 ? 26.274 -3.346 -1.210 1.00 88.31 235 CYS A N 1
ATOM 1969 C CA . CYS A 1 235 ? 25.267 -2.308 -0.950 1.00 88.31 235 CYS A CA 1
ATOM 1970 C C . CYS A 1 235 ? 23.904 -2.856 -0.483 1.00 88.31 235 CYS A C 1
ATOM 1972 O O . CYS A 1 235 ? 23.087 -2.104 0.049 1.00 88.31 235 CYS A O 1
ATOM 1974 N N . LYS A 1 236 ? 23.624 -4.145 -0.701 1.00 91.00 236 LYS A N 1
ATOM 1975 C CA . LYS A 1 236 ? 22.378 -4.814 -0.299 1.00 91.00 236 LYS A CA 1
ATOM 1976 C C . LYS A 1 236 ? 22.484 -5.572 1.021 1.00 91.00 236 LYS A C 1
ATOM 1978 O O . LYS A 1 236 ? 21.446 -5.970 1.547 1.00 91.00 236 LYS A O 1
ATOM 1983 N N . ILE A 1 237 ? 23.674 -5.696 1.606 1.00 92.19 237 ILE A N 1
ATOM 1984 C CA . ILE A 1 237 ? 23.882 -6.348 2.906 1.00 92.19 237 ILE A CA 1
ATOM 1985 C C . ILE A 1 237 ? 23.024 -5.741 4.031 1.00 92.19 237 ILE A C 1
ATOM 1987 O O . ILE A 1 237 ? 22.337 -6.517 4.700 1.00 92.19 237 ILE A O 1
ATOM 1991 N N . PRO A 1 238 ? 22.936 -4.404 4.208 1.00 93.06 238 PRO A N 1
ATOM 1992 C CA . PRO A 1 238 ? 22.083 -3.826 5.250 1.00 93.06 238 PRO A CA 1
ATOM 1993 C C . PRO A 1 238 ? 20.602 -4.177 5.066 1.00 93.06 238 PRO A C 1
ATOM 1995 O O . PRO A 1 238 ? 19.876 -4.387 6.035 1.00 93.06 238 PRO A O 1
ATOM 1998 N N . GLN A 1 239 ? 20.151 -4.280 3.810 1.00 92.69 239 GLN A N 1
ATOM 1999 C CA . GLN A 1 239 ? 18.780 -4.666 3.486 1.00 92.69 239 GLN A CA 1
ATOM 2000 C C . GLN A 1 239 ? 18.522 -6.143 3.825 1.00 92.69 239 GLN A C 1
ATOM 2002 O O . GLN A 1 239 ? 17.500 -6.451 4.428 1.00 92.69 239 GLN A O 1
ATOM 2007 N N . ILE A 1 240 ? 19.460 -7.040 3.502 1.00 92.38 240 ILE A N 1
ATOM 2008 C CA . ILE A 1 240 ? 19.377 -8.469 3.846 1.00 92.38 240 ILE A CA 1
ATOM 2009 C C . ILE A 1 240 ? 19.340 -8.657 5.372 1.00 92.38 240 ILE A C 1
ATOM 2011 O O . ILE A 1 240 ? 18.488 -9.381 5.879 1.00 92.38 240 ILE A O 1
ATOM 2015 N N . GLN A 1 241 ? 20.212 -7.973 6.120 1.00 94.12 241 GLN A N 1
ATOM 2016 C CA . GLN A 1 241 ? 20.241 -8.038 7.590 1.00 94.12 241 GLN A CA 1
ATOM 2017 C C . GLN A 1 241 ? 18.945 -7.523 8.224 1.00 94.12 241 GLN A C 1
ATOM 2019 O O . GLN A 1 241 ? 18.438 -8.123 9.176 1.00 94.12 241 GLN A O 1
ATOM 2024 N N . LYS A 1 242 ? 18.393 -6.437 7.672 1.00 94.94 242 LYS A N 1
ATOM 2025 C CA . LYS A 1 242 ? 17.108 -5.887 8.101 1.00 94.94 242 LYS A CA 1
ATOM 2026 C C . LYS A 1 242 ? 15.974 -6.890 7.875 1.00 94.94 242 LYS A C 1
ATOM 2028 O O . LYS A 1 242 ? 15.255 -7.182 8.822 1.00 94.94 242 LYS A O 1
ATOM 2033 N N . GLU A 1 243 ? 15.870 -7.466 6.675 1.00 94.50 243 GLU A N 1
ATOM 2034 C CA . GLU A 1 243 ? 14.848 -8.474 6.344 1.00 94.50 243 GLU A CA 1
ATOM 2035 C C . GLU A 1 243 ? 14.923 -9.694 7.277 1.00 94.50 243 GLU A C 1
ATOM 2037 O O . GLU A 1 243 ? 13.896 -10.145 7.781 1.00 94.50 243 GLU A O 1
ATOM 2042 N N . ILE A 1 244 ? 16.132 -10.196 7.561 1.00 94.31 244 ILE A N 1
ATOM 2043 C CA . ILE A 1 244 ? 16.332 -11.327 8.482 1.00 94.31 244 ILE A CA 1
ATOM 2044 C C . ILE A 1 244 ? 15.877 -10.967 9.902 1.00 94.31 244 ILE A C 1
ATOM 2046 O O . ILE A 1 244 ? 15.161 -11.746 10.529 1.00 94.31 244 ILE A O 1
ATOM 2050 N N . THR A 1 245 ? 16.279 -9.800 10.412 1.00 93.75 245 THR A N 1
ATOM 2051 C CA . THR A 1 245 ? 15.926 -9.359 11.773 1.00 93.75 245 THR A CA 1
ATOM 2052 C C . THR A 1 245 ? 14.419 -9.161 11.922 1.00 93.75 245 THR A C 1
ATOM 2054 O O . THR A 1 245 ? 13.829 -9.669 12.872 1.00 93.75 245 THR A O 1
ATOM 2057 N N . GLU A 1 246 ? 13.784 -8.485 10.960 1.00 95.38 246 GLU A N 1
ATOM 2058 C CA . GLU A 1 246 ? 12.335 -8.251 10.957 1.00 95.38 246 GLU A CA 1
ATOM 2059 C C . GLU A 1 246 ? 11.554 -9.568 10.904 1.00 95.38 246 GLU A C 1
ATOM 2061 O O . GLU A 1 246 ? 10.610 -9.752 11.670 1.00 95.38 246 GLU A O 1
ATOM 2066 N N . LYS A 1 247 ? 11.973 -10.521 10.060 1.00 94.06 247 LYS A N 1
ATOM 2067 C CA . LYS A 1 247 ? 11.306 -11.826 9.956 1.00 94.06 247 LYS A CA 1
ATOM 2068 C C . LYS A 1 247 ? 11.486 -12.699 11.192 1.00 94.06 247 LYS A C 1
ATOM 2070 O O . LYS A 1 247 ? 10.542 -13.380 11.582 1.00 94.06 247 LYS A O 1
ATOM 2075 N N . LYS A 1 248 ? 12.660 -12.675 11.830 1.00 92.94 248 LYS A N 1
ATOM 2076 C CA . LYS A 1 248 ? 12.873 -13.384 13.100 1.00 92.94 248 LYS A CA 1
ATOM 2077 C C . LYS A 1 248 ? 12.009 -12.813 14.220 1.00 92.94 248 LYS A C 1
ATOM 2079 O O . LYS A 1 248 ? 11.420 -13.584 14.971 1.00 92.94 248 LYS A O 1
ATOM 2084 N N . GLU A 1 249 ? 11.897 -11.490 14.307 1.00 95.00 249 GLU A N 1
ATOM 2085 C CA . GLU A 1 249 ? 11.041 -10.849 15.307 1.00 95.00 249 GLU A CA 1
ATOM 2086 C C . GLU A 1 249 ? 9.553 -11.121 15.035 1.00 95.00 249 GLU A C 1
ATOM 2088 O O . GLU A 1 249 ? 8.807 -11.425 15.960 1.00 95.00 249 GLU A O 1
ATOM 2093 N N . GLU A 1 250 ? 9.124 -11.125 13.768 1.00 94.44 250 GLU A N 1
ATOM 2094 C CA . GLU A 1 250 ? 7.763 -11.525 13.378 1.00 94.44 250 GLU A CA 1
ATOM 2095 C C . GLU A 1 250 ? 7.436 -12.959 13.836 1.00 94.44 250 GLU A C 1
ATOM 2097 O O . GLU A 1 250 ? 6.370 -13.199 14.406 1.00 94.44 250 GLU A O 1
ATOM 2102 N N . ILE A 1 251 ? 8.358 -13.909 13.630 1.00 92.62 251 ILE A N 1
ATOM 2103 C CA . ILE A 1 251 ? 8.196 -15.302 14.075 1.00 92.62 251 ILE A CA 1
ATOM 2104 C C . ILE A 1 251 ? 8.130 -15.378 15.601 1.00 92.62 251 ILE A C 1
ATOM 2106 O O . ILE A 1 251 ? 7.223 -16.014 16.132 1.00 92.62 251 ILE A O 1
ATOM 2110 N N . ARG A 1 252 ? 9.023 -14.677 16.305 1.00 96.06 252 ARG A N 1
ATOM 2111 C CA . ARG A 1 252 ? 9.041 -14.633 17.772 1.00 96.06 252 ARG A CA 1
ATOM 2112 C C . ARG A 1 252 ? 7.732 -14.093 18.347 1.00 96.06 252 ARG A C 1
ATOM 2114 O O . ARG A 1 252 ? 7.169 -14.691 19.260 1.00 96.06 252 ARG A O 1
ATOM 2121 N N . ILE A 1 253 ? 7.222 -12.982 17.811 1.00 94.94 253 ILE A N 1
ATOM 2122 C CA . ILE A 1 253 ? 5.937 -12.403 18.232 1.00 94.94 253 ILE A CA 1
ATOM 2123 C C . ILE A 1 253 ? 4.803 -13.403 17.988 1.00 94.94 253 ILE A C 1
ATOM 2125 O O . ILE A 1 253 ? 3.938 -13.580 18.845 1.00 94.94 253 ILE A O 1
ATOM 2129 N N . ARG A 1 254 ? 4.816 -14.094 16.845 1.00 94.75 254 ARG A N 1
ATOM 2130 C CA . ARG A 1 254 ? 3.815 -15.115 16.522 1.00 94.75 254 ARG A CA 1
ATOM 2131 C C . ARG A 1 254 ? 3.865 -16.306 17.482 1.00 94.75 254 ARG A C 1
ATOM 2133 O O . ARG A 1 254 ? 2.812 -16.811 17.861 1.00 94.75 254 ARG A O 1
ATOM 2140 N N . GLU A 1 255 ? 5.051 -16.753 17.882 1.00 95.69 255 GLU A N 1
ATOM 2141 C CA . GLU A 1 255 ? 5.223 -17.819 18.879 1.00 95.69 255 GLU A CA 1
ATOM 2142 C C . GLU A 1 255 ? 4.691 -17.400 20.255 1.00 95.69 255 GLU A C 1
ATOM 2144 O O . GLU A 1 255 ? 3.969 -18.172 20.883 1.00 95.69 255 GLU A O 1
ATOM 2149 N N . ILE A 1 256 ? 4.958 -16.158 20.681 1.00 96.88 256 ILE A N 1
ATOM 2150 C CA . ILE A 1 256 ? 4.396 -15.592 21.919 1.00 96.88 256 ILE A CA 1
ATOM 2151 C C . ILE A 1 256 ? 2.864 -15.597 21.862 1.00 96.88 256 ILE A C 1
ATOM 2153 O O . ILE A 1 256 ? 2.223 -16.087 22.785 1.00 96.88 256 ILE A O 1
ATOM 2157 N N . GLN A 1 257 ? 2.271 -15.130 20.760 1.00 96.00 257 GLN A N 1
ATOM 2158 C CA . GLN A 1 257 ? 0.814 -15.114 20.587 1.00 96.00 257 GLN A CA 1
ATOM 2159 C C . GLN A 1 257 ? 0.197 -16.518 20.621 1.00 96.00 257 GLN A C 1
ATOM 2161 O O . GLN A 1 257 ? -0.880 -16.711 21.188 1.00 96.00 257 GLN A O 1
ATOM 2166 N N . LEU A 1 258 ? 0.864 -17.506 20.018 1.00 96.75 258 LEU A N 1
ATOM 2167 C CA . LEU A 1 258 ? 0.412 -18.898 20.050 1.00 96.75 258 LEU A CA 1
ATOM 2168 C C . LEU A 1 258 ? 0.460 -19.475 21.470 1.00 96.75 258 LEU A C 1
ATOM 2170 O O . LEU A 1 258 ? -0.471 -20.175 21.872 1.00 96.75 258 LEU A O 1
ATOM 2174 N N . GLU A 1 259 ? 1.502 -19.164 22.240 1.00 97.75 259 GLU A N 1
ATOM 2175 C CA . GLU A 1 259 ? 1.612 -19.614 23.629 1.00 97.75 259 GLU A CA 1
ATOM 2176 C C . GLU A 1 259 ? 0.604 -18.895 24.541 1.00 97.75 259 GLU A C 1
ATOM 2178 O O . GLU A 1 259 ? -0.060 -19.541 25.350 1.00 97.75 259 GLU A O 1
ATOM 2183 N N . GLU A 1 260 ? 0.379 -17.592 24.359 1.00 97.12 260 GLU A N 1
ATOM 2184 C CA . GLU A 1 260 ? -0.685 -16.853 25.053 1.00 97.12 260 GLU A CA 1
ATOM 2185 C C . GLU A 1 260 ? -2.068 -17.452 24.765 1.00 97.12 260 GLU A C 1
ATOM 2187 O O . GLU A 1 260 ? -2.863 -17.674 25.683 1.00 97.12 260 GLU A O 1
ATOM 2192 N N . GLN A 1 261 ? -2.346 -17.791 23.503 1.00 97.00 261 GLN A N 1
ATOM 2193 C CA . GLN A 1 261 ? -3.587 -18.457 23.113 1.00 97.00 261 GLN A CA 1
ATOM 2194 C C . GLN A 1 261 ? -3.719 -19.843 23.762 1.00 97.00 261 GLN A C 1
ATOM 2196 O O . GLN A 1 261 ? -4.811 -20.234 24.188 1.00 97.00 261 GLN A O 1
ATOM 2201 N N . ARG A 1 262 ? -2.619 -20.596 23.860 1.00 98.00 262 ARG A N 1
ATOM 2202 C CA . ARG A 1 262 ? -2.584 -21.898 24.531 1.00 98.00 262 ARG A CA 1
ATOM 2203 C C . ARG A 1 262 ? -2.887 -21.768 26.024 1.00 98.00 262 ARG A C 1
ATOM 2205 O O . ARG A 1 262 ? -3.721 -22.521 26.527 1.00 98.00 262 ARG A O 1
ATOM 2212 N N . LEU A 1 263 ? -2.268 -20.808 26.711 1.00 97.94 263 LEU A N 1
ATOM 2213 C CA . LEU A 1 263 ? -2.514 -20.531 28.130 1.00 97.94 263 LEU A CA 1
ATOM 2214 C C . LEU A 1 263 ? -3.960 -20.091 28.383 1.00 97.94 263 LEU A C 1
ATOM 2216 O O . LEU A 1 263 ? -4.588 -20.550 29.335 1.00 97.94 263 LEU A O 1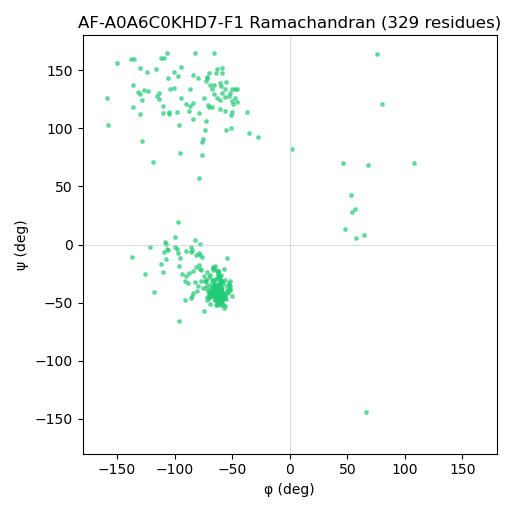
ATOM 2220 N N . GLU A 1 264 ? -4.530 -19.268 27.504 1.00 98.12 264 GLU A N 1
ATOM 2221 C CA . GLU A 1 264 ? -5.934 -18.862 27.598 1.00 98.12 264 GLU A CA 1
ATOM 2222 C C . GLU A 1 264 ? -6.894 -20.052 27.439 1.00 98.12 264 GLU A C 1
ATOM 2224 O O . GLU A 1 264 ? -7.890 -20.168 28.156 1.00 98.12 264 GLU A O 1
ATOM 2229 N N . ASN A 1 265 ? -6.581 -20.991 26.543 1.00 97.44 265 ASN A N 1
ATOM 2230 C CA . ASN A 1 265 ? -7.358 -22.222 26.400 1.00 97.44 265 ASN A CA 1
ATOM 2231 C C . ASN A 1 265 ? -7.273 -23.115 27.648 1.00 97.44 265 ASN A C 1
ATOM 2233 O O . ASN A 1 265 ? -8.277 -23.725 28.023 1.00 97.44 265 ASN A O 1
ATOM 2237 N N . ILE A 1 266 ? -6.111 -23.172 28.309 1.00 97.81 266 ILE A N 1
ATOM 2238 C CA . ILE A 1 266 ? -5.940 -23.889 29.581 1.00 97.81 266 ILE A CA 1
ATOM 2239 C C . ILE A 1 266 ? -6.823 -23.256 30.664 1.00 97.81 266 ILE A C 1
ATOM 2241 O O . ILE A 1 266 ? -7.641 -23.962 31.250 1.00 97.81 266 ILE A O 1
ATOM 2245 N N . ARG A 1 267 ? -6.777 -21.927 30.836 1.00 98.06 267 ARG A N 1
ATOM 2246 C CA . ARG A 1 267 ? -7.619 -21.199 31.807 1.00 98.06 267 ARG A CA 1
ATOM 2247 C C . ARG A 1 267 ? -9.113 -21.424 31.578 1.00 98.06 267 ARG A C 1
ATOM 2249 O O . ARG A 1 267 ? -9.872 -21.640 32.521 1.00 98.06 267 ARG A O 1
ATOM 2256 N N . LYS A 1 268 ? -9.560 -21.404 30.317 1.00 97.75 268 LYS A N 1
ATOM 2257 C CA . LYS A 1 268 ? -10.961 -21.696 29.963 1.00 97.75 268 LYS A CA 1
ATOM 2258 C C . LYS A 1 268 ? -11.360 -23.123 30.327 1.00 97.75 268 LYS A C 1
ATOM 2260 O O . LYS A 1 268 ? -12.475 -23.333 30.799 1.00 97.75 268 LYS A O 1
ATOM 2265 N N . LYS A 1 269 ? -10.467 -24.093 30.113 1.00 98.25 269 LYS A N 1
ATOM 2266 C CA . LYS A 1 269 ? -10.698 -25.496 30.470 1.00 98.25 269 LYS A CA 1
ATOM 2267 C C . LYS A 1 269 ? -10.767 -25.684 31.986 1.00 98.25 269 LYS A C 1
ATOM 2269 O O . LYS A 1 269 ? -11.665 -26.374 32.452 1.00 98.25 269 LYS A O 1
ATOM 2274 N N . GLU A 1 270 ? -9.877 -25.050 32.742 1.00 98.19 270 GLU A N 1
ATOM 2275 C CA . GLU A 1 270 ? -9.891 -25.069 34.212 1.00 98.19 270 GLU A CA 1
ATOM 2276 C C . GLU A 1 270 ? -11.189 -24.471 34.764 1.00 98.19 270 GLU A C 1
ATOM 2278 O O . GLU A 1 270 ? -11.879 -25.120 35.545 1.00 98.19 270 GLU A O 1
ATOM 2283 N N . LYS A 1 271 ? -11.601 -23.303 34.260 1.00 98.25 271 LYS A N 1
ATOM 2284 C CA . LYS A 1 271 ? -12.875 -22.673 34.636 1.00 98.25 271 LYS A CA 1
ATOM 2285 C C . LYS A 1 271 ? -14.089 -23.549 34.311 1.00 98.25 271 LYS A C 1
ATOM 2287 O O . LYS A 1 271 ? -15.061 -23.574 35.060 1.00 98.25 271 LYS A O 1
ATOM 2292 N N . LEU A 1 272 ? -14.061 -24.263 33.185 1.00 98.06 272 LEU A N 1
ATOM 2293 C CA . LEU A 1 272 ? -15.129 -25.195 32.822 1.00 98.06 272 LEU A CA 1
ATOM 2294 C C . LEU A 1 272 ? -15.191 -26.387 33.788 1.00 98.06 272 LEU A C 1
ATOM 2296 O O . LEU A 1 272 ? -16.284 -26.769 34.197 1.00 98.06 272 LEU A O 1
ATOM 2300 N N . MET A 1 273 ? -14.039 -26.950 34.156 1.00 98.19 273 MET A N 1
ATOM 2301 C CA . MET A 1 273 ? -13.942 -28.035 35.139 1.00 98.19 273 MET A CA 1
ATOM 2302 C C . MET A 1 273 ? -14.461 -27.592 36.514 1.00 98.19 273 MET A C 1
ATOM 2304 O O . MET A 1 273 ? -15.227 -28.320 37.138 1.00 98.19 273 MET A O 1
ATOM 2308 N N . GLU A 1 274 ? -14.114 -26.379 36.952 1.00 98.31 274 GLU A N 1
ATOM 2309 C CA . GLU A 1 274 ? -14.605 -25.788 38.204 1.00 98.31 274 GLU A CA 1
ATOM 2310 C C . GLU A 1 274 ? -16.136 -25.645 38.200 1.00 98.31 274 GLU A C 1
ATOM 2312 O O . GLU A 1 274 ? -16.811 -26.075 39.133 1.00 98.31 274 GLU A O 1
ATOM 2317 N N . LEU A 1 275 ? -16.717 -25.132 37.109 1.00 98.00 275 LEU A N 1
ATOM 2318 C CA . LEU A 1 275 ? -18.174 -25.030 36.964 1.00 98.00 275 LEU A CA 1
ATOM 2319 C C . LEU A 1 275 ? -18.867 -26.400 36.981 1.00 98.00 275 LEU A C 1
ATOM 2321 O O . LEU A 1 275 ? -19.938 -26.540 37.572 1.00 98.00 275 LEU A O 1
ATOM 2325 N N . GLN A 1 276 ? -18.266 -27.411 36.350 1.00 97.88 276 GLN A N 1
ATOM 2326 C CA . GLN A 1 276 ? -18.781 -28.781 36.379 1.00 97.88 276 GLN A CA 1
ATOM 2327 C C . GLN A 1 276 ? -18.740 -29.371 37.791 1.00 97.88 276 GLN A C 1
ATOM 2329 O O . GLN A 1 276 ? -19.690 -30.043 38.195 1.00 97.88 276 GLN A O 1
ATOM 2334 N N . GLN A 1 277 ? -17.681 -29.091 38.552 1.00 98.25 277 GLN A N 1
ATOM 2335 C CA . GLN A 1 277 ? -17.566 -29.517 39.942 1.00 98.25 277 GLN A CA 1
ATOM 2336 C C . GLN A 1 277 ? -18.631 -28.852 40.823 1.00 98.25 277 GLN A C 1
ATOM 2338 O O . GLN A 1 277 ? -19.359 -29.556 41.521 1.00 98.25 277 GLN A O 1
ATOM 2343 N N . ILE A 1 278 ? -18.811 -27.532 40.711 1.00 97.12 278 ILE A N 1
ATOM 2344 C CA . ILE A 1 278 ? -19.865 -26.793 41.427 1.00 97.12 278 ILE A CA 1
ATOM 2345 C C . ILE A 1 278 ? -21.252 -27.366 41.095 1.00 97.12 278 ILE A C 1
ATOM 2347 O O . ILE A 1 278 ? -22.090 -27.561 41.977 1.00 97.12 278 ILE A O 1
ATOM 2351 N N . GLN A 1 279 ? -21.511 -27.675 39.821 1.00 96.88 279 GLN A N 1
ATOM 2352 C CA . GLN A 1 279 ? -22.781 -28.261 39.393 1.00 96.88 279 GLN A CA 1
ATOM 2353 C C . GLN A 1 279 ? -23.002 -29.664 39.983 1.00 96.88 279 GLN A C 1
ATOM 2355 O O . GLN A 1 279 ? -24.128 -30.006 40.359 1.00 96.88 279 GLN A O 1
ATOM 2360 N N . LEU A 1 280 ? -21.944 -30.474 40.077 1.00 97.31 280 LEU A N 1
ATOM 2361 C CA . LEU A 1 280 ? -21.996 -31.793 40.699 1.00 97.31 280 LEU A CA 1
ATOM 2362 C C . LEU A 1 280 ? -22.295 -31.684 42.200 1.00 97.31 280 LEU A C 1
ATOM 2364 O O . LEU A 1 280 ? -23.211 -32.357 42.674 1.00 97.31 280 LEU A O 1
ATOM 2368 N N . GLU A 1 281 ? -21.594 -30.809 42.919 1.00 96.31 281 GLU A N 1
ATOM 2369 C CA . GLU A 1 281 ? -21.805 -30.549 44.350 1.00 96.31 281 GLU A CA 1
ATOM 2370 C C . GLU A 1 281 ? -23.242 -30.089 44.629 1.00 96.31 281 GLU A C 1
ATOM 2372 O O . GLU A 1 281 ? -23.932 -30.670 45.470 1.00 96.31 281 GLU A O 1
ATOM 2377 N N . TYR A 1 282 ? -23.754 -29.140 43.840 1.00 95.50 282 TYR A N 1
ATOM 2378 C CA . TYR A 1 282 ? -25.146 -28.692 43.934 1.00 95.50 282 TYR A CA 1
ATOM 2379 C C . TYR A 1 282 ? -26.143 -29.842 43.713 1.00 95.50 282 TYR A C 1
ATOM 2381 O O . TYR A 1 282 ? -27.138 -29.975 44.428 1.00 95.50 282 TYR A O 1
ATOM 2389 N N . SER A 1 283 ? -25.864 -30.725 42.747 1.00 94.19 283 SER A N 1
ATOM 2390 C CA . SER A 1 283 ? -26.719 -31.884 42.471 1.00 94.19 283 SER A CA 1
ATOM 2391 C C . SER A 1 283 ? -26.747 -32.904 43.617 1.00 94.19 283 SER A C 1
ATOM 2393 O O . SER A 1 283 ? -27.775 -33.555 43.821 1.00 94.19 283 SER A O 1
ATOM 2395 N N . LEU A 1 284 ? -25.643 -33.041 44.361 1.00 93.12 284 LEU A N 1
ATOM 2396 C CA . LEU A 1 284 ? -25.544 -33.917 45.529 1.00 93.12 284 LEU A CA 1
ATOM 2397 C C . LEU A 1 284 ? -26.338 -33.340 46.705 1.00 93.12 284 LEU A C 1
ATOM 2399 O O . LEU A 1 284 ? -27.165 -34.056 47.268 1.00 93.12 284 LEU A O 1
ATOM 2403 N N . MET A 1 285 ? -26.201 -32.038 46.979 1.00 88.44 285 MET A N 1
ATOM 2404 C CA . MET A 1 285 ? -26.986 -31.355 48.017 1.00 88.44 285 MET A CA 1
ATOM 2405 C C . MET A 1 285 ? -28.500 -31.505 47.786 1.00 88.44 285 MET A C 1
ATOM 2407 O O . MET A 1 285 ? -29.243 -31.883 48.688 1.00 88.44 285 MET A O 1
ATOM 2411 N N . CYS A 1 286 ? -28.974 -31.319 46.548 1.00 86.50 286 CYS A N 1
ATOM 2412 C CA . CYS A 1 286 ? -30.397 -31.479 46.225 1.00 86.50 286 CYS A CA 1
ATOM 2413 C C . CYS A 1 286 ? -30.927 -32.924 46.347 1.00 86.50 286 CYS A C 1
ATOM 2415 O O . CYS A 1 286 ? -32.145 -33.121 46.420 1.00 86.50 286 CYS A O 1
ATOM 2417 N N . LYS A 1 287 ? -30.065 -33.950 46.310 1.00 81.62 287 LYS A N 1
ATOM 2418 C CA . LYS A 1 287 ? -30.478 -35.355 46.493 1.00 81.62 287 LYS A CA 1
ATOM 2419 C C . LYS A 1 287 ? -30.666 -35.705 47.969 1.00 81.62 287 LYS A C 1
ATOM 2421 O O . LYS A 1 287 ? -31.593 -36.449 48.286 1.00 81.62 287 LYS A O 1
ATOM 2426 N N . GLU A 1 288 ? -29.847 -35.148 48.857 1.00 74.81 288 GLU A N 1
ATOM 2427 C CA . GLU A 1 288 ? -29.953 -35.383 50.303 1.00 74.81 288 GLU A CA 1
ATOM 2428 C C . GLU A 1 288 ? -31.253 -34.808 50.886 1.00 74.81 288 GLU A C 1
ATOM 2430 O O . GLU A 1 288 ? -31.932 -35.474 51.673 1.00 74.81 288 GLU A O 1
ATOM 2435 N N . ASP A 1 289 ? -31.682 -33.634 50.417 1.00 63.53 289 ASP A N 1
ATOM 2436 C CA . ASP A 1 289 ? -32.934 -33.012 50.869 1.00 63.53 289 ASP A CA 1
ATOM 2437 C C . ASP A 1 289 ? -34.187 -33.806 50.459 1.00 63.53 289 ASP A C 1
ATOM 2439 O O . ASP A 1 289 ? -35.176 -33.857 51.197 1.00 63.53 289 ASP A O 1
ATOM 2443 N N . LYS A 1 290 ? -34.149 -34.509 49.318 1.00 58.97 290 LYS A N 1
ATOM 2444 C CA . LYS A 1 290 ? -35.257 -35.378 48.876 1.00 58.97 290 LYS A CA 1
ATOM 2445 C C . LYS A 1 290 ? -35.408 -36.639 49.733 1.00 58.97 290 LYS A C 1
ATOM 2447 O O . LYS A 1 290 ? -36.524 -37.145 49.874 1.00 58.97 290 LYS A O 1
ATOM 2452 N N . HIS A 1 291 ? -34.327 -37.127 50.341 1.00 54.97 291 HIS A N 1
ATOM 2453 C CA . HIS A 1 291 ? -34.395 -38.254 51.276 1.00 54.97 291 HIS A CA 1
ATOM 2454 C C . HIS A 1 291 ? -34.918 -37.854 52.662 1.00 54.97 291 HIS A C 1
ATOM 2456 O O . HIS A 1 291 ? -35.474 -38.698 53.359 1.00 54.97 291 HIS A O 1
ATOM 2462 N N . LYS A 1 292 ? -34.829 -36.573 53.048 1.00 54.31 292 LYS A N 1
ATOM 2463 C CA . LYS A 1 292 ? -35.442 -36.071 54.291 1.00 54.31 292 LYS A CA 1
ATOM 2464 C C . LYS A 1 292 ? -36.897 -35.620 54.120 1.00 54.31 292 LYS A C 1
ATOM 2466 O O . LYS A 1 292 ? -37.650 -35.663 55.089 1.00 54.31 292 LYS A O 1
ATOM 2471 N N . SER A 1 293 ? -37.331 -35.240 52.913 1.00 49.16 293 SER A N 1
ATOM 2472 C CA . SER A 1 293 ? -38.722 -34.811 52.669 1.00 49.16 293 SER A CA 1
ATOM 2473 C C . SER A 1 293 ? -39.689 -35.933 52.265 1.00 49.16 293 SER A C 1
ATOM 2475 O O . SER A 1 293 ? -40.899 -35.714 52.222 1.00 49.16 293 SER A O 1
ATOM 2477 N N . SER A 1 294 ? -39.203 -37.160 52.055 1.00 48.94 294 SER A N 1
ATOM 2478 C CA . SER A 1 294 ? -40.048 -38.322 51.735 1.00 48.94 294 SER A CA 1
ATOM 2479 C C . SER A 1 294 ? -40.782 -38.925 52.945 1.00 48.94 294 SER A C 1
ATOM 2481 O O . SER A 1 294 ? -41.565 -39.852 52.761 1.00 48.94 294 SER A O 1
ATOM 2483 N N . PHE A 1 295 ? -40.613 -38.376 54.158 1.00 47.00 295 PHE A N 1
ATOM 2484 C CA . PHE A 1 295 ? -41.308 -38.859 55.360 1.00 47.00 295 PHE A CA 1
ATOM 2485 C C . PHE A 1 295 ? -42.406 -37.945 55.917 1.00 47.00 295 PHE A C 1
ATOM 2487 O O . PHE A 1 295 ? -43.017 -38.296 56.920 1.00 47.00 295 PHE A O 1
ATOM 2494 N N . ASN A 1 296 ? -42.722 -36.800 55.300 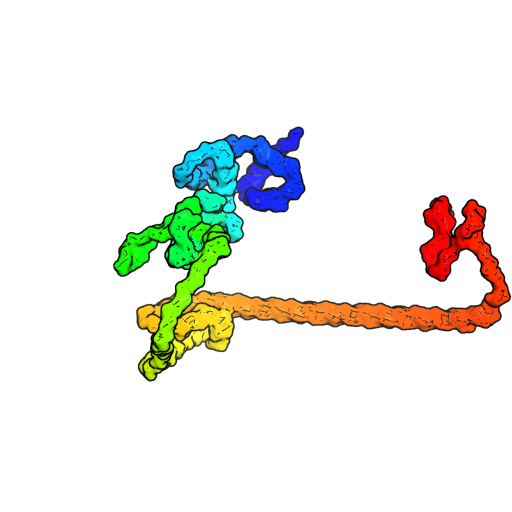1.00 49.56 296 ASN A N 1
ATOM 2495 C CA . ASN A 1 296 ? -43.891 -36.030 55.731 1.00 49.56 296 ASN A CA 1
ATOM 2496 C C . ASN A 1 296 ? -44.423 -35.079 54.653 1.00 49.56 296 ASN A C 1
ATOM 2498 O O . ASN A 1 296 ? -43.714 -34.180 54.212 1.00 49.56 296 ASN A O 1
ATOM 2502 N N . ARG A 1 297 ? -45.730 -35.222 54.377 1.00 43.41 297 ARG A N 1
ATOM 2503 C CA . ARG A 1 297 ? -46.657 -34.341 53.626 1.00 43.41 297 ARG A CA 1
ATOM 2504 C C . ARG A 1 297 ? -47.095 -34.831 52.248 1.00 43.41 297 ARG A C 1
ATOM 2506 O O . ARG A 1 297 ? -46.910 -34.177 51.228 1.00 43.41 297 ARG A O 1
ATOM 2513 N N . ILE A 1 298 ? -47.908 -35.885 52.281 1.00 46.09 298 ILE A N 1
ATOM 2514 C CA . ILE A 1 298 ? -49.183 -35.843 51.560 1.00 46.09 298 ILE A CA 1
ATOM 2515 C C . ILE A 1 298 ? -50.125 -34.964 52.391 1.00 46.09 298 ILE A C 1
ATOM 2517 O O . ILE A 1 298 ? -50.791 -35.440 53.303 1.00 46.09 298 ILE A O 1
ATOM 2521 N N . SER A 1 299 ? -50.159 -33.661 52.122 1.00 47.19 299 SER A N 1
ATOM 2522 C CA . SER A 1 299 ? -51.328 -32.842 52.453 1.00 47.19 299 SER A CA 1
ATOM 2523 C C . SER A 1 299 ? -51.360 -31.574 51.602 1.00 47.19 299 SER A C 1
ATOM 2525 O O . SER A 1 299 ? -50.656 -30.601 51.840 1.00 47.19 299 SER A O 1
ATOM 2527 N N . ASN A 1 300 ? -52.236 -31.607 50.596 1.00 49.28 300 ASN A N 1
ATOM 2528 C CA . ASN A 1 300 ? -53.017 -30.464 50.128 1.00 49.28 300 ASN A CA 1
ATOM 2529 C C . ASN A 1 300 ? -52.268 -29.134 49.916 1.00 49.28 300 ASN A C 1
ATOM 2531 O O . ASN A 1 300 ? -52.591 -28.134 50.557 1.00 49.28 300 ASN A O 1
ATOM 2535 N N . VAL A 1 301 ? -51.406 -29.045 48.899 1.00 54.38 301 VAL A N 1
ATOM 2536 C CA . VAL A 1 301 ? -51.197 -27.744 48.237 1.00 54.38 301 VAL A CA 1
ATOM 2537 C C . VAL A 1 301 ? -52.409 -27.496 47.337 1.00 54.38 301 VAL A C 1
ATOM 2539 O O . VAL A 1 301 ? -52.392 -27.724 46.128 1.00 54.38 301 VAL A O 1
ATOM 2542 N N . LYS A 1 302 ? -53.522 -27.098 47.965 1.00 58.78 302 LYS A N 1
ATOM 2543 C CA . LYS A 1 302 ? -54.681 -26.537 47.266 1.00 58.78 302 LYS A CA 1
ATOM 2544 C C . LYS A 1 302 ? -54.198 -25.333 46.459 1.00 58.78 302 LYS A C 1
ATOM 2546 O O . LYS A 1 302 ? -53.455 -24.508 46.978 1.00 58.78 302 LYS A O 1
ATOM 2551 N N . ASN A 1 303 ? -54.631 -25.263 45.200 1.00 60.09 303 ASN A N 1
ATOM 2552 C CA . ASN A 1 303 ? -54.426 -24.161 44.259 1.00 60.09 303 ASN A CA 1
ATOM 2553 C C . ASN A 1 303 ? -54.441 -22.786 44.956 1.00 60.09 303 ASN A C 1
ATOM 2555 O O . ASN A 1 303 ? -55.509 -22.206 45.142 1.00 60.09 303 ASN A O 1
ATOM 2559 N N . MET A 1 304 ? -53.271 -22.247 45.305 1.00 66.00 304 MET A N 1
ATOM 2560 C CA . MET A 1 304 ? -53.166 -20.861 45.743 1.00 66.00 304 MET A CA 1
ATOM 2561 C C . MET A 1 304 ? -53.318 -19.975 44.509 1.00 66.00 304 MET A C 1
ATOM 2563 O O . MET A 1 304 ? -52.400 -19.832 43.697 1.00 66.00 304 MET A O 1
ATOM 2567 N N . LYS A 1 305 ? -54.533 -19.461 44.321 1.00 77.62 305 LYS A N 1
ATOM 2568 C CA . LYS A 1 305 ? -54.827 -18.408 43.354 1.00 77.62 305 LYS A CA 1
ATOM 2569 C C . LYS A 1 305 ? -54.525 -17.062 43.993 1.00 77.62 305 LYS A C 1
ATOM 2571 O O . LYS A 1 305 ? -54.700 -16.909 45.198 1.00 77.62 305 LYS A O 1
ATOM 2576 N N . CYS A 1 306 ? -54.062 -16.113 43.189 1.00 76.56 306 CYS A N 1
ATOM 2577 C CA . CYS A 1 306 ? -53.876 -14.745 43.643 1.00 76.56 306 CYS A CA 1
ATOM 2578 C C . CYS A 1 306 ? -55.199 -14.209 44.191 1.00 76.56 306 CYS A C 1
ATOM 2580 O O . CYS A 1 306 ? -56.230 -14.271 43.529 1.00 76.56 306 CYS A O 1
ATOM 2582 N N . ASP A 1 307 ? -55.153 -13.696 45.406 1.00 79.00 307 ASP A N 1
ATOM 2583 C CA . ASP A 1 307 ? -56.282 -13.135 46.137 1.00 79.00 307 ASP A CA 1
ATOM 2584 C C . ASP A 1 307 ? -56.837 -11.852 45.499 1.00 79.00 307 ASP A C 1
ATOM 2586 O O . ASP A 1 307 ? -57.991 -11.505 45.728 1.00 79.00 307 ASP A O 1
ATOM 2590 N N . ILE A 1 308 ? -56.048 -11.189 44.649 1.00 81.19 308 ILE A N 1
ATOM 2591 C CA . ILE A 1 308 ? -56.437 -9.954 43.959 1.00 81.19 308 ILE A CA 1
ATOM 2592 C C . ILE A 1 308 ? -57.205 -10.255 42.668 1.00 81.19 308 ILE A C 1
ATOM 2594 O O . ILE A 1 308 ? -58.235 -9.642 42.405 1.00 81.19 308 ILE A O 1
ATOM 2598 N N . CYS A 1 309 ? -56.721 -11.193 41.847 1.00 84.75 309 CYS A N 1
ATOM 2599 C CA . CYS A 1 309 ? -57.309 -11.463 40.529 1.00 84.75 309 CYS A CA 1
ATOM 2600 C C . CYS A 1 309 ? -58.085 -12.787 40.440 1.00 84.75 309 CYS A C 1
ATOM 2602 O O . CYS A 1 309 ? -58.768 -13.014 39.443 1.00 84.75 309 CYS A O 1
ATOM 2604 N N . ASN A 1 310 ? -57.963 -13.674 41.437 1.00 77.12 310 ASN A N 1
ATOM 2605 C CA . ASN A 1 310 ? -58.629 -14.979 41.611 1.00 77.12 310 ASN A CA 1
ATOM 2606 C C . ASN A 1 310 ? -58.622 -15.931 40.390 1.00 77.12 310 ASN A C 1
ATOM 2608 O O . ASN A 1 310 ? -59.334 -16.940 40.338 1.00 77.12 310 ASN A O 1
ATOM 2612 N N . THR A 1 311 ? -57.796 -15.623 39.395 1.00 72.94 311 THR A N 1
ATOM 2613 C CA . THR A 1 311 ? -57.744 -16.282 38.085 1.00 72.94 311 THR A CA 1
ATOM 2614 C C . THR A 1 311 ? -56.390 -16.941 37.868 1.00 72.94 311 THR A C 1
ATOM 2616 O O . THR A 1 311 ? -56.341 -18.096 37.446 1.00 72.94 311 THR A O 1
ATOM 2619 N N . ASN A 1 312 ? -55.303 -16.277 38.263 1.00 72.19 312 ASN A N 1
ATOM 2620 C CA . ASN A 1 312 ? -53.945 -16.783 38.090 1.00 72.19 312 ASN A CA 1
ATOM 2621 C C . ASN A 1 312 ? -53.406 -17.466 39.354 1.00 72.19 312 ASN A C 1
ATOM 2623 O O . ASN A 1 312 ? -53.695 -17.061 40.483 1.00 72.19 312 ASN A O 1
ATOM 2627 N N . ARG A 1 313 ? -52.602 -18.521 39.166 1.00 70.38 313 ARG A N 1
ATOM 2628 C CA . ARG A 1 313 ? -51.843 -19.158 40.254 1.00 70.38 313 ARG A CA 1
ATOM 2629 C C . ARG A 1 313 ? -50.798 -18.175 40.787 1.00 70.38 313 ARG A C 1
ATOM 2631 O O . ARG A 1 313 ? -50.126 -17.524 39.995 1.00 70.38 313 ARG A O 1
ATOM 2638 N N . LEU A 1 314 ? -50.650 -18.108 42.113 1.00 65.44 314 LEU A N 1
ATOM 2639 C CA . LEU A 1 314 ? -49.681 -17.233 42.791 1.00 65.44 314 LEU A CA 1
ATOM 2640 C C . LEU A 1 314 ? -48.237 -17.504 42.349 1.00 65.44 314 LEU A C 1
ATOM 2642 O O . LEU A 1 314 ? -47.451 -16.572 42.221 1.00 65.44 314 LEU A O 1
ATOM 2646 N N . PHE A 1 315 ? -47.928 -18.768 42.048 1.00 61.41 315 PHE A N 1
ATOM 2647 C CA . PHE A 1 315 ? -46.608 -19.196 41.607 1.00 61.41 315 PHE A CA 1
ATOM 2648 C C . PHE A 1 315 ? -46.712 -20.047 40.339 1.00 61.41 315 PHE A C 1
ATOM 2650 O O . PHE A 1 315 ? -47.478 -21.015 40.263 1.00 61.41 315 PHE A O 1
ATOM 2657 N N . CYS A 1 316 ? -45.917 -19.693 39.330 1.00 58.91 316 CYS A N 1
ATOM 2658 C CA . CYS A 1 316 ? -45.650 -20.554 38.180 1.00 58.91 316 CYS A CA 1
ATOM 2659 C C . CYS A 1 316 ? -44.772 -21.739 38.632 1.00 58.91 316 CYS A C 1
ATOM 2661 O O . CYS A 1 316 ? -43.935 -21.590 39.518 1.00 58.91 316 CYS A O 1
ATOM 2663 N N . VAL A 1 317 ? -44.942 -22.915 38.010 1.00 53.28 317 VAL A N 1
ATOM 2664 C CA . VAL A 1 317 ? -44.313 -24.212 38.374 1.00 53.28 317 VAL A CA 1
ATOM 2665 C C . VAL A 1 317 ? -42.773 -24.159 38.465 1.00 53.28 317 VAL A C 1
ATOM 2667 O O . VAL A 1 317 ? -42.156 -25.070 39.004 1.00 53.28 317 VAL A O 1
ATOM 2670 N N . LYS A 1 318 ? -42.135 -23.081 37.994 1.00 56.28 318 LYS A N 1
ATOM 2671 C CA . LYS A 1 318 ? -40.686 -22.860 38.099 1.00 56.28 318 LYS A CA 1
ATOM 2672 C C . LYS A 1 318 ? -40.243 -21.930 39.240 1.00 56.28 318 LYS A C 1
ATOM 2674 O O . LYS A 1 318 ? -39.067 -21.602 39.290 1.00 56.28 318 LYS A O 1
ATOM 2679 N N . GLY A 1 319 ? -41.139 -21.484 40.127 1.00 56.72 319 GLY A N 1
ATOM 2680 C CA . GLY A 1 319 ? -40.789 -20.717 41.338 1.00 56.72 319 GLY A CA 1
ATOM 2681 C C . GLY A 1 319 ? -40.152 -19.338 41.104 1.00 56.72 319 GLY A C 1
ATOM 2682 O O . GLY A 1 319 ? -39.700 -18.711 42.052 1.00 56.72 319 GLY A O 1
ATOM 2683 N N . LEU A 1 320 ? -40.108 -18.868 39.855 1.00 56.94 320 LEU A N 1
ATOM 2684 C CA . LEU A 1 320 ? -39.369 -17.668 39.440 1.00 56.94 320 LEU A CA 1
ATOM 2685 C C . LEU A 1 320 ? -40.262 -16.452 39.156 1.00 56.94 320 LEU A C 1
ATOM 2687 O O . LEU A 1 320 ? -39.739 -15.389 38.851 1.00 56.94 320 LEU A O 1
ATOM 2691 N N . PHE A 1 321 ? -41.586 -16.606 39.219 1.00 62.78 321 PHE A N 1
ATOM 2692 C CA . PHE A 1 321 ? -42.534 -15.539 38.896 1.00 62.78 321 PHE A CA 1
ATOM 2693 C C . PHE A 1 321 ? -43.555 -15.410 40.025 1.00 62.78 321 PHE A C 1
ATOM 2695 O O . PHE A 1 321 ? -44.348 -16.334 40.242 1.00 62.78 321 PHE A O 1
ATOM 2702 N N . ASP A 1 322 ? -43.502 -14.288 40.741 1.00 74.75 322 ASP A N 1
ATOM 2703 C CA . ASP A 1 322 ? -44.476 -13.919 41.765 1.00 74.75 322 ASP A CA 1
ATOM 2704 C C . ASP A 1 322 ? -45.502 -12.996 41.111 1.00 74.75 322 ASP A C 1
ATOM 2706 O O . ASP A 1 322 ? -45.254 -11.812 40.875 1.00 74.75 322 ASP A O 1
ATOM 2710 N N . HIS A 1 323 ? -46.676 -13.548 40.800 1.00 79.50 323 HIS A N 1
ATOM 2711 C CA . HIS A 1 323 ? -47.728 -12.796 40.119 1.00 79.50 323 HIS A CA 1
ATOM 2712 C C . HIS A 1 323 ? -48.157 -11.549 40.906 1.00 79.50 323 HIS A C 1
ATOM 2714 O O . HIS A 1 323 ? -48.531 -10.541 40.307 1.00 79.50 323 HIS A O 1
ATOM 2720 N N . ARG A 1 324 ? -48.084 -11.589 42.243 1.00 77.31 324 ARG A N 1
ATOM 2721 C CA . ARG A 1 324 ? -48.480 -10.472 43.106 1.00 77.31 324 ARG A CA 1
ATOM 2722 C C . ARG A 1 324 ? -47.509 -9.307 42.956 1.00 77.31 324 ARG A C 1
ATOM 2724 O O . ARG A 1 324 ? -47.931 -8.161 42.804 1.00 77.31 324 ARG A O 1
ATOM 2731 N N . ARG A 1 325 ? -46.217 -9.616 42.898 1.00 78.56 325 ARG A N 1
ATOM 2732 C CA . ARG A 1 325 ? -45.173 -8.618 42.683 1.00 78.56 325 ARG A CA 1
ATOM 2733 C C . ARG A 1 325 ? -45.175 -8.085 41.254 1.00 78.56 325 ARG A C 1
ATOM 2735 O O . ARG A 1 325 ? -45.180 -6.874 41.053 1.00 78.56 325 ARG A O 1
ATOM 2742 N N . ASP A 1 326 ? -45.231 -8.972 40.266 1.00 80.19 326 ASP A N 1
ATOM 2743 C CA . ASP A 1 326 ? -45.010 -8.598 38.866 1.00 80.19 326 ASP A CA 1
ATOM 2744 C C . ASP A 1 326 ? -46.248 -7.971 38.209 1.00 80.19 326 ASP A C 1
ATOM 2746 O O . ASP A 1 326 ? -46.128 -6.993 37.470 1.00 80.19 326 ASP A O 1
ATOM 2750 N N . ALA A 1 327 ? -47.451 -8.490 38.486 1.00 81.12 327 ALA A N 1
ATOM 2751 C CA . ALA A 1 327 ? -48.683 -7.980 37.879 1.00 81.12 327 ALA A CA 1
ATOM 2752 C C . ALA A 1 327 ? -49.349 -6.874 38.706 1.00 81.12 327 ALA A C 1
ATOM 2754 O O . ALA A 1 327 ? -49.972 -5.980 38.132 1.00 81.12 327 ALA A O 1
ATOM 2755 N N . HIS A 1 328 ? -49.213 -6.908 40.037 1.00 81.81 328 HIS A N 1
ATOM 2756 C CA . HIS A 1 328 ? -49.864 -5.937 40.923 1.00 81.81 328 HIS A CA 1
ATOM 2757 C C . HIS A 1 328 ? -48.903 -4.905 41.533 1.00 81.81 328 HIS A C 1
ATOM 2759 O O . HIS A 1 328 ? -49.374 -3.970 42.174 1.00 81.81 328 HIS A O 1
ATOM 2765 N N . LYS A 1 329 ? -47.583 -5.011 41.295 1.00 82.56 329 LYS A N 1
ATOM 2766 C CA . LYS A 1 329 ? -46.547 -4.100 41.832 1.00 82.56 329 LYS A CA 1
ATOM 2767 C C . LYS A 1 329 ? -46.584 -3.951 43.358 1.00 82.56 329 LYS A C 1
ATOM 2769 O O . LYS A 1 329 ? -46.190 -2.914 43.889 1.00 82.56 329 LYS A O 1
ATOM 2774 N N . ILE A 1 330 ? -47.062 -4.973 44.060 1.00 72.00 330 ILE A N 1
ATOM 2775 C CA . ILE A 1 330 ? -47.078 -4.999 45.522 1.00 72.00 330 ILE A CA 1
ATOM 2776 C C . ILE A 1 330 ? -45.727 -5.556 45.967 1.00 72.00 330 ILE A C 1
ATOM 2778 O O . ILE A 1 330 ? -45.353 -6.656 45.555 1.00 72.00 330 ILE A O 1
ATOM 2782 N N . LEU A 1 331 ? -44.983 -4.742 46.718 1.00 61.03 331 LEU A N 1
ATOM 2783 C CA . LEU A 1 331 ? -43.673 -5.086 47.272 1.00 61.03 331 LEU A CA 1
ATOM 2784 C C . LEU A 1 331 ? -43.788 -6.045 48.454 1.00 61.03 331 LEU A C 1
ATOM 2786 O O . LEU A 1 331 ? -44.698 -5.836 49.289 1.00 61.03 331 LEU A O 1
#

Solvent-accessible surface area (backbone atoms only — not comparable to full-atom values): 19794 Å² total; per-residue (Å²): 134,89,77,75,54,71,66,54,56,51,47,38,53,74,73,46,55,67,68,57,55,52,72,66,49,83,44,68,68,58,51,53,52,63,70,70,51,64,36,58,62,52,34,58,55,46,41,75,76,31,68,69,24,43,63,54,53,74,66,53,88,66,88,80,54,81,80,41,31,52,56,45,39,64,45,41,57,44,78,32,14,76,79,82,58,45,71,69,60,87,47,71,43,70,64,76,75,43,30,35,36,70,66,67,43,56,78,47,35,39,53,49,87,81,45,56,93,52,43,64,64,85,81,53,67,86,52,56,55,50,77,44,82,45,78,40,96,89,74,45,74,46,75,47,48,32,32,50,35,68,61,52,53,51,48,47,68,77,43,56,61,74,73,72,71,76,71,70,84,66,75,76,70,76,75,80,69,74,78,72,78,49,72,67,56,52,52,56,48,52,55,49,44,51,53,54,48,51,56,37,49,76,70,74,42,58,65,69,50,38,67,74,44,11,65,64,49,56,53,60,69,66,60,84,78,86,80,69,67,64,70,53,50,60,72,40,44,68,58,34,54,47,36,33,52,54,47,52,49,54,50,52,54,50,52,51,51,52,50,52,52,50,53,53,52,50,53,54,51,51,54,50,52,52,53,52,49,54,54,51,54,54,53,50,56,62,52,57,56,53,69,67,53,74,78,66,79,96,68,82,87,65,85,56,46,29,88,86,74,71,73,50,58,36,56,48,100,79,78,80,47,53,44,56,42,74,76,65,68,51,130

Mean predicted aligned error: 17.53 Å

Secondary structure (DSSP, 8-state):
-----HHHHHHHHHH--HHHHHHTTT-HHHHHHHHTS-HHHHHHHHHHH-HHHHHHHTT--S---TTHHHHHHHHHSS-S-TTT--SS--EEEGGGTEEE-HHHHHTTEEEGGGTTTTS-HHHHTTS-EEEEEEEETTTEEEEEEEEEHHHHHHHHHHSPPPPP------S--------PPPHHHHHHHHHHHHHHHHHHHHTT--HHHHHHH-HHHHHHHH----S--HHHHHTTHHHHHHHHHHHHHHHHHHHHHHHHHHHHHHHHHHHHHHHHHHHHHHHHHHHHHHHHHTTS--------B-TTTSSSBSB-TTS--BHHHHHH---